Protein AF-A0A2H0RF65-F1 (afdb_monomer)

Sequence (276 aa):
MTRNHYILGVIILAIIVGAYFYGSDRALAPTGDESNELDSFLLDAGPDTVNGVDLIDSEGNTTSIDAELIPATRDGDETASKNIPVPDLSRRINFSTASDSTKANIEKLSAELKTDSLNMSKWFGLAQFRKSIEDYEGAILIWEYTAKLVPVDPVSLLNVGNVRHFYLKQYPESENAFRRVIANTAPNPVSEAYLGLHELYRYSYKEKAALADDVLIEGLVLEPENLYLMVTLAAYYRDEGEKTNARTYYEKALTIAKRDGDTKLQASLEKDLSTL

Structure (mmCIF, N/CA/C/O backbone):
data_AF-A0A2H0RF65-F1
#
_entry.id   AF-A0A2H0RF65-F1
#
loop_
_atom_site.group_PDB
_atom_site.id
_atom_site.type_symbol
_atom_site.label_atom_id
_atom_site.label_alt_id
_atom_site.label_comp_id
_atom_site.label_asym_id
_atom_site.label_entity_id
_atom_site.label_seq_id
_atom_site.pdbx_PDB_ins_code
_atom_site.Cartn_x
_atom_site.Cartn_y
_atom_site.Cartn_z
_atom_site.occupancy
_atom_site.B_iso_or_equiv
_atom_site.auth_seq_id
_atom_site.auth_comp_id
_atom_site.auth_asym_id
_atom_site.auth_atom_id
_atom_site.pdbx_PDB_model_num
ATOM 1 N N . MET A 1 1 ? -24.480 21.088 5.096 1.00 40.78 1 MET A N 1
ATOM 2 C CA . MET A 1 1 ? -23.229 21.637 5.671 1.00 40.78 1 MET A CA 1
ATOM 3 C C . MET A 1 1 ? -22.154 20.536 5.698 1.00 40.78 1 MET A C 1
ATOM 5 O O . MET A 1 1 ? -21.611 20.239 6.746 1.00 40.78 1 MET A O 1
ATOM 9 N N . THR A 1 2 ? -21.887 19.860 4.567 1.00 40.09 2 THR A N 1
ATOM 10 C CA . THR A 1 2 ? -21.440 18.442 4.615 1.00 40.09 2 THR A CA 1
ATOM 11 C C . THR A 1 2 ? -20.368 18.016 3.603 1.00 40.09 2 THR A C 1
ATOM 13 O O . THR A 1 2 ? -19.928 16.878 3.661 1.00 40.09 2 THR A O 1
ATOM 16 N N . ARG A 1 3 ? -19.873 18.888 2.713 1.00 32.00 3 ARG A N 1
ATOM 17 C CA . ARG A 1 3 ? -18.865 18.478 1.705 1.00 32.00 3 ARG A CA 1
ATOM 18 C C . ARG A 1 3 ? -17.413 18.820 2.069 1.00 32.00 3 ARG A C 1
ATOM 20 O O . ARG A 1 3 ? -16.499 18.172 1.582 1.00 32.00 3 ARG A O 1
ATOM 27 N N . ASN A 1 4 ? -17.196 19.789 2.961 1.00 28.77 4 ASN A N 1
ATOM 28 C CA . ASN A 1 4 ? -15.846 20.269 3.286 1.00 28.77 4 ASN A CA 1
ATOM 29 C C . ASN A 1 4 ? -15.161 19.494 4.427 1.00 28.77 4 ASN A C 1
ATOM 31 O O . ASN A 1 4 ? -13.942 19.530 4.514 1.00 28.77 4 ASN A O 1
ATOM 35 N N . HIS A 1 5 ? -15.902 18.757 5.262 1.00 33.78 5 HIS A N 1
ATOM 36 C CA . HIS A 1 5 ? -15.311 17.987 6.369 1.00 33.78 5 HIS A CA 1
ATOM 37 C C . HIS A 1 5 ? -14.717 16.642 5.906 1.00 33.78 5 HIS A C 1
ATOM 39 O O . HIS A 1 5 ? -13.694 16.220 6.434 1.00 33.78 5 HIS A O 1
ATOM 45 N N . TYR A 1 6 ? -15.279 16.030 4.854 1.00 34.72 6 TYR A N 1
ATOM 46 C CA . TYR A 1 6 ? -14.745 14.802 4.242 1.00 34.72 6 TYR A CA 1
ATOM 47 C C . TYR A 1 6 ? -13.367 15.007 3.596 1.00 34.72 6 TYR A C 1
ATOM 49 O O . TYR A 1 6 ? -12.496 14.152 3.704 1.00 34.72 6 TYR A O 1
ATOM 57 N N . ILE A 1 7 ? -13.144 16.165 2.965 1.00 32.41 7 ILE A N 1
ATOM 58 C CA . ILE A 1 7 ? -11.864 16.488 2.319 1.00 32.41 7 ILE A CA 1
ATOM 59 C C . ILE A 1 7 ? -10.775 16.748 3.376 1.00 32.41 7 ILE A C 1
ATOM 61 O O . ILE A 1 7 ? -9.628 16.364 3.177 1.00 32.41 7 ILE A O 1
ATOM 65 N N . LEU A 1 8 ? -11.128 17.326 4.531 1.00 28.97 8 LEU A N 1
ATOM 66 C CA . LEU A 1 8 ? -10.176 17.527 5.629 1.00 28.97 8 LEU A CA 1
ATOM 67 C C . LEU A 1 8 ? -9.753 16.213 6.309 1.00 28.97 8 LEU A C 1
ATOM 69 O O . LEU A 1 8 ? -8.582 16.084 6.649 1.00 28.97 8 LEU A O 1
ATOM 73 N N . GLY A 1 9 ? -10.652 15.234 6.468 1.00 31.28 9 GLY A N 1
ATOM 74 C CA . GLY A 1 9 ? -10.315 13.935 7.072 1.00 31.28 9 GLY A CA 1
ATOM 75 C C . GLY A 1 9 ? -9.293 13.130 6.259 1.00 31.28 9 GLY A C 1
ATOM 76 O O . GLY A 1 9 ? -8.318 12.630 6.814 1.00 31.28 9 GLY A O 1
ATOM 77 N N . VAL A 1 10 ? -9.458 13.091 4.932 1.00 37.69 10 VAL A N 1
ATOM 78 C CA . VAL A 1 10 ? -8.541 12.393 4.008 1.00 37.69 10 VAL A CA 1
ATOM 79 C C . VAL A 1 10 ? -7.182 13.102 3.912 1.00 37.69 10 VAL A C 1
ATOM 81 O O . VAL A 1 10 ? -6.142 12.452 3.851 1.00 37.69 10 VAL A O 1
ATOM 84 N N . ILE A 1 11 ? -7.165 14.439 3.965 1.00 33.41 11 ILE A N 1
ATOM 85 C CA . ILE A 1 11 ? -5.918 15.220 3.929 1.00 33.41 11 ILE A CA 1
ATOM 86 C C . ILE A 1 11 ? -5.130 15.081 5.241 1.00 33.41 11 ILE A C 1
ATOM 88 O O . ILE A 1 11 ? -3.907 14.997 5.202 1.00 33.41 11 ILE A O 1
ATOM 92 N N . ILE A 1 12 ? -5.795 15.014 6.401 1.00 36.16 12 ILE A N 1
ATOM 93 C CA . ILE A 1 12 ? -5.112 14.848 7.695 1.00 36.16 12 ILE A CA 1
ATOM 94 C C . ILE A 1 12 ? -4.479 13.452 7.812 1.00 36.16 12 ILE A C 1
ATOM 96 O O . ILE A 1 12 ? -3.341 13.354 8.267 1.00 36.16 12 ILE A O 1
ATOM 100 N N . LEU A 1 13 ? -5.148 12.396 7.332 1.00 36.22 13 LEU A N 1
ATOM 101 C CA . LEU A 1 13 ? -4.581 11.041 7.313 1.00 36.22 13 LEU A CA 1
ATOM 102 C C . LEU A 1 13 ? -3.377 10.945 6.355 1.00 36.22 13 LEU A C 1
ATOM 104 O O . LEU A 1 13 ? -2.327 10.434 6.734 1.00 36.22 13 LEU A O 1
ATOM 108 N N . ALA A 1 14 ? -3.473 11.546 5.162 1.00 37.00 14 ALA A N 1
ATOM 109 C CA . ALA A 1 14 ? -2.367 11.606 4.202 1.00 37.00 14 ALA A CA 1
ATOM 110 C C . ALA A 1 14 ? -1.153 12.408 4.718 1.00 37.00 14 ALA A C 1
ATOM 112 O O . ALA A 1 14 ? -0.013 12.073 4.400 1.00 37.00 14 ALA A O 1
ATOM 113 N N . ILE A 1 15 ? -1.369 13.442 5.543 1.00 35.56 15 ILE A N 1
ATOM 114 C CA . ILE A 1 15 ? -0.285 14.213 6.177 1.00 35.56 15 ILE A CA 1
ATOM 115 C C . ILE A 1 15 ? 0.394 13.408 7.293 1.00 35.56 15 ILE A C 1
ATOM 117 O O . ILE A 1 15 ? 1.611 13.492 7.433 1.00 35.56 15 ILE A O 1
ATOM 121 N N . ILE A 1 16 ? -0.352 12.607 8.061 1.00 38.16 16 ILE A N 1
ATOM 122 C CA . ILE A 1 16 ? 0.219 11.743 9.109 1.00 38.16 16 ILE A CA 1
ATOM 123 C C . ILE A 1 16 ? 1.045 10.611 8.482 1.00 38.16 16 ILE A C 1
ATOM 125 O O . ILE A 1 16 ? 2.169 10.368 8.918 1.00 38.16 16 ILE A O 1
ATOM 129 N N . VAL A 1 17 ? 0.548 9.998 7.402 1.00 39.62 17 VAL A N 1
ATOM 130 C CA . VAL A 1 17 ? 1.287 8.990 6.622 1.00 39.62 17 VAL A CA 1
ATOM 131 C C . VAL A 1 17 ? 2.532 9.606 5.976 1.00 39.62 17 VAL A C 1
ATOM 133 O O . VAL A 1 17 ? 3.634 9.089 6.136 1.00 39.62 17 VAL A O 1
ATOM 136 N N . GLY A 1 18 ? 2.400 10.766 5.325 1.00 30.06 18 GLY A N 1
ATOM 137 C CA . GLY A 1 18 ? 3.526 11.460 4.692 1.00 30.06 18 GLY A CA 1
ATOM 138 C C . GLY A 1 18 ? 4.601 11.948 5.673 1.00 30.06 18 GLY A C 1
ATOM 139 O O . GLY A 1 18 ? 5.783 11.947 5.333 1.00 30.06 18 GLY A O 1
ATOM 140 N N . ALA A 1 19 ? 4.224 12.333 6.897 1.00 33.81 19 ALA A N 1
ATOM 141 C CA . ALA A 1 19 ? 5.168 12.755 7.933 1.00 33.81 19 ALA A CA 1
ATOM 142 C C . ALA A 1 19 ? 5.916 11.577 8.583 1.00 33.81 19 ALA A C 1
ATOM 144 O O . ALA A 1 19 ? 7.054 11.760 9.017 1.00 33.81 19 ALA A O 1
ATOM 145 N N . TYR A 1 20 ? 5.322 10.379 8.620 1.00 37.44 20 TYR A N 1
ATOM 146 C CA . TYR A 1 20 ? 5.984 9.175 9.131 1.00 37.44 20 TYR A CA 1
ATOM 147 C C . TYR A 1 20 ? 7.100 8.697 8.186 1.00 37.44 20 TYR A C 1
ATOM 149 O O . TYR A 1 20 ? 8.218 8.453 8.637 1.00 37.44 20 TYR A O 1
ATOM 157 N N . PHE A 1 21 ? 6.864 8.717 6.867 1.00 41.31 21 PHE A N 1
ATOM 158 C CA . 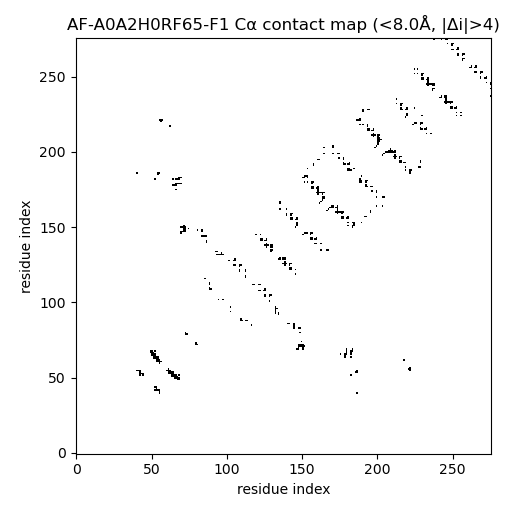PHE A 1 21 ? 7.881 8.361 5.863 1.00 41.31 21 PHE A CA 1
ATOM 159 C C . PHE A 1 21 ? 9.075 9.331 5.790 1.00 41.31 21 PHE A C 1
ATOM 161 O O . PHE A 1 21 ? 10.135 8.952 5.302 1.00 41.31 21 PHE A O 1
ATOM 168 N N . TYR A 1 22 ? 8.950 10.567 6.288 1.00 36.31 22 TYR A N 1
ATOM 169 C CA . TYR A 1 22 ? 10.075 11.515 6.353 1.00 36.31 22 TYR A CA 1
ATOM 170 C C . TYR A 1 22 ? 10.920 11.360 7.636 1.00 36.31 22 TYR A C 1
ATOM 172 O O . TYR A 1 22 ? 11.993 11.948 7.752 1.00 36.31 22 TYR A O 1
ATOM 180 N N . GLY A 1 23 ? 10.441 10.594 8.625 1.00 31.38 23 GLY A N 1
ATOM 181 C CA . GLY A 1 23 ? 11.087 10.428 9.933 1.00 31.38 23 GLY A CA 1
ATOM 182 C C . GLY A 1 23 ? 11.840 9.108 10.137 1.00 31.38 23 GLY A C 1
ATOM 183 O O . GLY A 1 23 ? 12.558 8.983 11.131 1.00 31.38 23 GLY A O 1
ATOM 184 N N . SER A 1 24 ? 11.697 8.136 9.231 1.00 33.84 24 SER A N 1
ATOM 185 C CA . SER A 1 24 ? 12.193 6.762 9.406 1.00 33.84 24 SER A CA 1
ATOM 186 C C . SER A 1 24 ? 13.620 6.499 8.898 1.00 33.84 24 SER A C 1
ATOM 188 O O . SER A 1 24 ? 14.077 5.365 8.963 1.00 33.84 24 SER A O 1
ATOM 190 N N . ASP A 1 25 ? 14.390 7.525 8.519 1.00 33.09 25 ASP A N 1
ATOM 191 C CA . ASP A 1 25 ? 15.837 7.406 8.222 1.00 33.09 25 ASP A CA 1
ATOM 192 C C . ASP A 1 25 ? 16.718 7.186 9.476 1.00 33.09 25 ASP A C 1
ATOM 194 O O . ASP A 1 25 ? 17.934 7.401 9.472 1.00 33.09 25 ASP A O 1
ATOM 198 N N . ARG A 1 26 ? 16.138 6.730 10.591 1.00 32.59 26 ARG A N 1
ATOM 199 C CA . ARG A 1 26 ? 16.918 6.239 11.728 1.00 32.59 26 ARG A CA 1
ATOM 200 C C . ARG A 1 26 ? 17.141 4.747 11.562 1.00 32.59 26 ARG A C 1
ATOM 202 O O . ARG A 1 26 ? 16.330 3.939 11.997 1.00 32.59 26 ARG A O 1
ATOM 209 N N . ALA A 1 27 ? 18.282 4.419 10.962 1.00 30.69 27 ALA A N 1
ATOM 210 C CA . ALA A 1 27 ? 18.884 3.097 11.019 1.00 30.69 27 ALA A CA 1
ATOM 211 C C . ALA A 1 27 ? 18.822 2.552 12.458 1.00 30.69 27 ALA A C 1
ATOM 213 O O . ALA A 1 27 ? 19.505 3.055 13.355 1.00 30.69 27 ALA A O 1
ATOM 214 N N . LEU A 1 28 ? 17.984 1.540 12.680 1.00 31.36 28 LEU A N 1
ATOM 215 C CA . LEU A 1 28 ? 18.038 0.725 13.883 1.00 31.36 28 LEU A CA 1
ATOM 216 C C . LEU A 1 28 ? 19.285 -0.156 13.767 1.00 31.36 28 LEU A C 1
ATOM 218 O O . LEU A 1 28 ? 19.416 -0.962 12.847 1.00 31.36 28 LEU A O 1
ATOM 222 N N . ALA A 1 29 ? 20.244 0.061 14.665 1.00 27.55 29 ALA A N 1
ATOM 223 C CA . ALA A 1 29 ? 21.395 -0.817 14.816 1.00 27.55 29 ALA A CA 1
ATOM 224 C C . ALA A 1 29 ? 20.923 -2.209 15.284 1.00 27.55 29 ALA A C 1
ATOM 226 O O . ALA A 1 29 ? 19.987 -2.281 16.082 1.00 27.55 29 ALA A O 1
ATOM 227 N N . PRO A 1 30 ? 21.560 -3.306 14.840 1.00 29.80 30 PRO A N 1
ATOM 228 C CA . PRO A 1 30 ? 21.123 -4.648 15.190 1.00 29.80 30 PRO A CA 1
ATOM 229 C C . PRO A 1 30 ? 21.483 -4.935 16.649 1.00 29.80 30 PRO A C 1
ATOM 231 O O . PRO A 1 30 ? 22.661 -5.039 16.999 1.00 29.80 30 PRO A O 1
ATOM 234 N N . THR A 1 31 ? 20.483 -5.070 17.514 1.00 30.70 31 THR A N 1
ATOM 235 C CA . THR A 1 31 ? 20.676 -5.619 18.858 1.00 30.70 31 THR A CA 1
ATOM 236 C C . THR A 1 31 ? 20.292 -7.092 18.861 1.00 30.70 31 THR A C 1
ATOM 238 O O . THR A 1 31 ? 19.117 -7.418 18.846 1.00 30.70 31 THR A O 1
ATOM 241 N N . GLY A 1 32 ? 21.324 -7.938 18.864 1.00 28.36 32 GLY A N 1
ATOM 242 C CA . GLY A 1 32 ? 21.428 -9.171 19.652 1.00 28.36 32 GLY A CA 1
ATOM 243 C C . GLY A 1 32 ? 20.312 -10.217 19.572 1.00 28.36 32 GLY A C 1
ATOM 244 O O . GLY A 1 32 ? 19.345 -10.123 20.307 1.00 28.36 32 GLY A O 1
ATOM 245 N N . ASP A 1 33 ? 20.590 -11.271 18.802 1.00 35.00 33 ASP A N 1
ATOM 246 C CA . ASP A 1 33 ? 20.272 -12.685 19.079 1.00 35.00 33 ASP A CA 1
ATOM 247 C C . ASP A 1 33 ? 18.835 -13.044 19.519 1.00 35.00 33 ASP A C 1
ATOM 249 O O . ASP A 1 33 ? 18.585 -13.366 20.677 1.00 35.00 33 ASP A O 1
ATOM 253 N N . GLU A 1 34 ? 17.915 -13.097 18.549 1.00 31.58 34 GLU A N 1
ATOM 254 C CA . GLU A 1 34 ? 16.633 -13.825 18.637 1.00 31.58 34 GLU A CA 1
ATOM 255 C C . GLU A 1 34 ? 16.610 -15.014 17.658 1.00 31.58 34 GLU A C 1
ATOM 257 O O . GLU A 1 34 ? 15.652 -15.254 16.929 1.00 31.58 34 GLU A O 1
ATOM 262 N N . SER A 1 35 ? 17.704 -15.774 17.588 1.00 29.66 35 SER A N 1
ATOM 263 C CA . SER A 1 35 ? 17.824 -16.881 16.631 1.00 29.66 35 SER A CA 1
ATOM 264 C C . SER A 1 35 ? 17.123 -18.188 17.046 1.00 29.66 35 SER A C 1
ATOM 266 O O . SER A 1 35 ? 17.384 -19.212 16.425 1.00 29.66 35 SER A O 1
ATOM 268 N N . ASN A 1 36 ? 16.231 -18.200 18.050 1.00 32.12 36 ASN A N 1
ATOM 269 C CA . ASN A 1 36 ? 15.717 -19.457 18.627 1.00 32.12 36 ASN A CA 1
ATOM 270 C C . ASN A 1 36 ? 14.248 -19.464 19.124 1.00 32.12 36 ASN A C 1
ATOM 272 O O . ASN A 1 36 ? 13.963 -20.150 20.098 1.00 32.12 36 ASN A O 1
ATOM 276 N N . GLU A 1 37 ? 13.301 -18.793 18.452 1.00 29.00 37 GLU A N 1
ATOM 277 C CA . GLU A 1 37 ? 11.847 -19.055 18.643 1.00 29.00 37 GLU A CA 1
ATOM 278 C C . GLU A 1 37 ? 11.019 -19.012 17.331 1.00 29.00 37 GLU A C 1
ATOM 280 O O . GLU A 1 37 ? 9.839 -18.685 17.330 1.00 29.00 37 GLU A O 1
ATOM 285 N N . LEU A 1 38 ? 11.612 -19.370 16.184 1.00 31.06 38 LEU A N 1
ATOM 286 C CA . LEU A 1 38 ? 10.913 -19.431 14.880 1.00 31.06 38 LEU A CA 1
ATOM 287 C C . LEU A 1 38 ? 10.350 -20.822 14.518 1.00 31.06 38 LEU A C 1
ATOM 289 O O . LEU A 1 38 ? 9.846 -21.021 13.414 1.00 31.06 38 LEU A O 1
ATOM 293 N N . ASP A 1 39 ? 10.393 -21.783 15.442 1.00 34.00 39 ASP A N 1
ATOM 294 C CA . ASP A 1 39 ? 9.850 -23.129 15.240 1.00 34.00 39 ASP A CA 1
ATOM 295 C C . ASP A 1 39 ? 8.403 -23.211 15.759 1.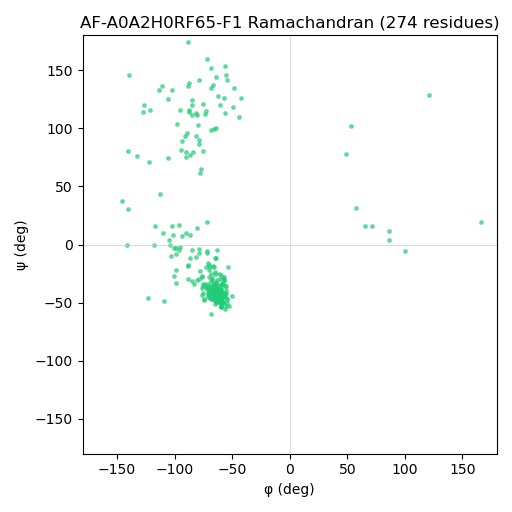00 34.00 39 ASP A C 1
ATOM 297 O O . ASP A 1 39 ? 8.184 -23.536 16.925 1.00 34.00 39 ASP A O 1
ATOM 301 N N . SER A 1 40 ? 7.410 -22.907 14.905 1.00 33.50 40 SER A N 1
ATOM 302 C CA . SER A 1 40 ? 6.131 -23.668 14.795 1.00 33.50 40 SER A CA 1
ATOM 303 C C . SER A 1 40 ? 4.981 -23.001 14.010 1.00 33.50 40 SER A C 1
ATOM 305 O O . SER A 1 40 ? 3.849 -23.472 14.099 1.00 33.50 40 SER A O 1
ATOM 307 N N . PHE A 1 41 ? 5.221 -22.003 13.154 1.00 36.59 41 PHE A N 1
ATOM 308 C CA . PHE A 1 41 ? 4.206 -21.593 12.168 1.00 36.59 41 PHE A CA 1
ATOM 309 C C . PHE A 1 41 ? 4.363 -22.394 10.871 1.00 36.59 41 PHE A C 1
ATOM 311 O O . PHE A 1 41 ? 5.208 -22.095 10.028 1.00 36.59 41 PHE A O 1
ATOM 318 N N . LEU A 1 42 ? 3.581 -23.468 10.737 1.00 37.09 42 LEU A N 1
ATOM 319 C CA . LEU A 1 42 ? 3.573 -24.323 9.548 1.00 37.09 42 LEU A CA 1
ATOM 320 C C . LEU A 1 42 ? 2.704 -23.695 8.446 1.00 37.09 42 LEU A C 1
ATOM 322 O O . LEU A 1 42 ? 1.487 -23.635 8.577 1.00 37.09 42 LEU A O 1
ATOM 326 N N . LEU A 1 43 ? 3.330 -23.274 7.344 1.00 49.31 43 LEU A N 1
ATOM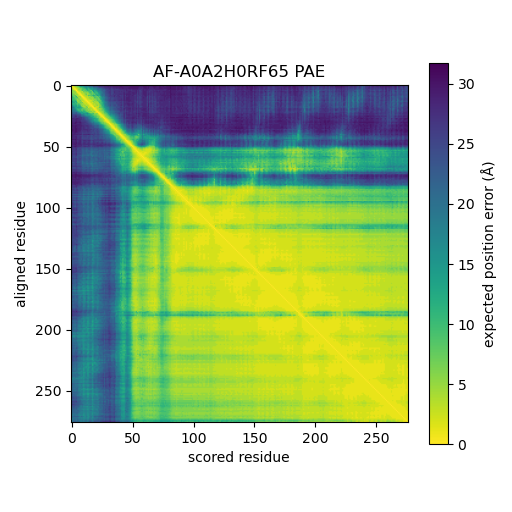 327 C CA . LEU A 1 43 ? 2.654 -23.013 6.069 1.00 49.31 43 LEU A CA 1
ATOM 328 C C . LEU A 1 43 ? 2.426 -24.364 5.369 1.00 49.31 43 LEU A C 1
ATOM 330 O O . LEU A 1 43 ? 3.374 -24.935 4.826 1.00 49.31 43 LEU A O 1
ATOM 334 N N . ASP A 1 44 ? 1.203 -24.901 5.390 1.00 44.44 44 ASP A N 1
ATOM 335 C CA . ASP A 1 44 ? 0.861 -26.118 4.637 1.00 44.44 44 ASP A CA 1
ATOM 336 C C . ASP A 1 44 ? 0.450 -25.758 3.202 1.00 44.44 44 ASP A C 1
ATOM 338 O O . ASP A 1 44 ? -0.725 -25.707 2.848 1.00 44.44 44 ASP A O 1
ATOM 342 N N . ALA A 1 45 ? 1.439 -25.456 2.360 1.00 44.75 45 ALA A N 1
ATOM 343 C CA . ALA A 1 45 ? 1.229 -25.415 0.919 1.00 44.75 45 ALA A CA 1
ATOM 344 C C . ALA A 1 45 ? 1.291 -26.855 0.388 1.00 44.75 45 ALA A C 1
ATOM 346 O O . ALA A 1 45 ? 2.370 -27.387 0.106 1.00 44.75 45 ALA A O 1
ATOM 347 N N . GLY A 1 46 ? 0.133 -27.511 0.285 1.00 37.50 46 GLY A N 1
ATOM 348 C CA . GLY A 1 46 ? 0.029 -28.822 -0.351 1.00 37.50 46 GLY A CA 1
ATOM 349 C C . GLY A 1 46 ? 0.575 -28.792 -1.792 1.00 37.50 46 GLY A C 1
ATOM 350 O O . GLY A 1 46 ? 0.539 -27.754 -2.452 1.00 37.50 46 GLY A O 1
ATOM 351 N N . PRO A 1 47 ? 1.059 -29.922 -2.339 1.00 36.25 47 PRO A N 1
ATOM 352 C CA . PRO A 1 47 ? 1.745 -29.963 -3.638 1.00 36.25 47 PRO A CA 1
ATOM 353 C C . PRO A 1 47 ? 0.891 -29.550 -4.857 1.00 36.25 47 PRO A C 1
ATOM 355 O O . PRO A 1 47 ? 1.440 -29.437 -5.951 1.00 36.25 47 PRO A O 1
ATOM 358 N N . ASP A 1 48 ? -0.410 -29.290 -4.676 1.00 37.03 48 ASP A N 1
ATOM 359 C CA . ASP A 1 48 ? -1.368 -28.928 -5.730 1.00 37.03 48 ASP A CA 1
ATOM 360 C C . ASP A 1 48 ? -2.007 -27.524 -5.561 1.00 37.03 48 ASP A C 1
ATOM 362 O O . ASP A 1 48 ? -2.809 -27.110 -6.403 1.00 37.03 48 ASP A O 1
ATOM 366 N N . THR A 1 49 ? -1.682 -26.753 -4.513 1.00 40.06 49 THR A N 1
ATOM 367 C CA . THR A 1 49 ? -2.319 -25.443 -4.255 1.00 40.06 49 THR A CA 1
ATOM 368 C C . THR A 1 49 ? -1.562 -24.303 -4.936 1.00 40.06 49 THR A C 1
ATOM 370 O O . THR A 1 49 ? -0.795 -23.574 -4.315 1.00 40.06 49 THR A O 1
ATOM 373 N N . VAL A 1 50 ? -1.786 -24.127 -6.240 1.00 47.94 50 VAL A N 1
ATOM 374 C CA . VAL A 1 50 ? -1.358 -22.906 -6.960 1.00 47.94 50 VAL A CA 1
ATOM 375 C C . VAL A 1 50 ? -2.236 -21.698 -6.573 1.00 47.94 50 VAL A C 1
ATOM 377 O O . VAL A 1 50 ? -1.814 -20.556 -6.720 1.00 47.94 50 VAL A O 1
ATOM 380 N N . ASN A 1 51 ? -3.425 -21.950 -6.011 1.00 52.66 51 ASN A N 1
ATOM 381 C CA . ASN A 1 51 ? -4.379 -20.935 -5.567 1.00 52.66 51 ASN A CA 1
ATOM 382 C C . ASN A 1 51 ? -4.773 -21.208 -4.108 1.00 52.66 51 ASN A C 1
ATOM 384 O O . ASN A 1 51 ? -5.405 -22.234 -3.842 1.00 52.66 51 ASN A O 1
ATOM 388 N N . GLY A 1 52 ? -4.412 -20.312 -3.188 1.00 61.28 52 GLY A N 1
ATOM 389 C CA . GLY A 1 52 ? -4.792 -20.407 -1.776 1.00 61.28 52 GLY A CA 1
ATOM 390 C C . GLY A 1 52 ? -3.600 -20.475 -0.819 1.00 61.28 52 GLY A C 1
ATOM 391 O O . GLY A 1 52 ? -2.725 -21.320 -0.992 1.00 61.28 52 GLY A O 1
ATOM 392 N N . VAL A 1 53 ? -3.581 -19.611 0.200 1.00 70.62 53 VAL A N 1
ATOM 393 C CA . VAL A 1 53 ? -2.626 -19.644 1.320 1.00 70.62 53 VAL A CA 1
ATOM 394 C C . VAL A 1 53 ? -3.395 -19.647 2.632 1.00 70.62 53 VAL A C 1
ATOM 396 O O . VAL A 1 53 ? -4.130 -18.703 2.913 1.00 70.62 53 VAL A O 1
ATOM 399 N N . ASP A 1 54 ? -3.203 -20.683 3.442 1.00 76.94 54 ASP A N 1
ATOM 400 C CA . ASP A 1 54 ? -3.738 -20.741 4.799 1.00 76.94 54 ASP A CA 1
ATOM 401 C C . ASP A 1 54 ? -2.749 -20.092 5.769 1.00 76.94 54 ASP A C 1
ATOM 403 O O . ASP A 1 54 ? -1.622 -20.555 5.956 1.00 76.94 54 ASP A O 1
ATOM 407 N N . LEU A 1 55 ? -3.175 -18.991 6.379 1.00 69.00 55 LEU A N 1
ATOM 408 C CA . LEU A 1 55 ? -2.463 -18.338 7.468 1.00 69.00 55 LEU A CA 1
ATOM 409 C C . LEU A 1 55 ? -2.908 -18.945 8.791 1.00 69.00 55 LEU A C 1
ATOM 411 O O . LEU A 1 55 ? -4.104 -19.120 9.008 1.00 69.00 55 LEU A O 1
ATOM 415 N N . ILE A 1 56 ? -1.964 -19.224 9.683 1.00 67.38 56 ILE A N 1
ATOM 416 C CA . ILE A 1 56 ? -2.246 -19.709 11.036 1.00 67.38 56 ILE A CA 1
ATOM 417 C C . ILE A 1 56 ? -1.817 -18.619 12.014 1.00 67.38 56 ILE A C 1
ATOM 419 O O . ILE A 1 56 ? -0.726 -18.074 11.860 1.00 67.38 56 ILE A O 1
ATOM 423 N N . ASP A 1 57 ? -2.669 -18.284 12.982 1.00 65.31 57 ASP A N 1
ATOM 424 C CA . ASP A 1 57 ? -2.367 -17.309 14.037 1.00 65.31 57 ASP A CA 1
ATOM 425 C C . ASP A 1 57 ? -1.699 -17.943 15.269 1.00 65.31 57 ASP A C 1
ATOM 427 O O . ASP A 1 57 ? -1.532 -19.162 15.354 1.00 65.31 57 ASP A O 1
ATOM 431 N N . SER A 1 58 ? -1.283 -17.116 16.233 1.00 62.62 58 SER A N 1
ATOM 432 C CA . SER A 1 58 ? -0.602 -17.581 17.454 1.00 62.62 58 SER A CA 1
ATOM 433 C C . SER A 1 58 ? -1.465 -18.453 18.367 1.00 62.62 58 SER A C 1
ATOM 435 O O . SER A 1 58 ? -0.935 -19.103 19.269 1.00 62.62 58 SER A O 1
ATOM 437 N N . GLU A 1 59 ? -2.773 -18.509 18.120 1.00 66.81 59 GLU A N 1
ATOM 438 C CA . GLU A 1 59 ? -3.739 -19.347 18.825 1.00 66.81 59 GLU A CA 1
ATOM 439 C C . GLU A 1 59 ? -4.093 -20.624 18.033 1.00 66.81 59 GLU A C 1
ATOM 441 O O . GLU A 1 59 ? -4.807 -21.491 18.543 1.00 66.81 59 GLU A O 1
ATOM 446 N N . GLY A 1 60 ? -3.558 -20.784 16.817 1.00 70.00 60 GLY A N 1
ATOM 447 C CA . GLY A 1 60 ? -3.793 -21.922 15.932 1.00 70.00 60 GLY A CA 1
ATOM 448 C C . GLY A 1 60 ? -5.030 -21.797 15.035 1.00 70.00 60 GLY A C 1
ATOM 449 O O . GLY A 1 60 ? -5.424 -22.792 14.423 1.00 70.00 60 GLY A O 1
ATOM 450 N N . ASN A 1 61 ? -5.658 -20.621 14.939 1.00 69.25 61 ASN A N 1
ATOM 451 C CA . ASN A 1 61 ? -6.788 -20.391 14.040 1.00 69.25 61 ASN A CA 1
ATOM 452 C C . ASN A 1 61 ? -6.307 -20.176 12.601 1.00 69.25 61 ASN A C 1
ATOM 454 O O . ASN A 1 61 ? -5.308 -19.500 12.363 1.00 69.25 61 ASN A O 1
ATOM 458 N N . THR A 1 62 ? -7.052 -20.718 11.636 1.00 73.25 62 THR A N 1
ATOM 459 C CA . THR A 1 62 ? -6.706 -20.657 10.211 1.00 73.25 62 THR A CA 1
ATOM 460 C C . THR A 1 62 ? -7.520 -19.597 9.471 1.00 73.25 62 THR A C 1
ATOM 462 O O . THR A 1 62 ? -8.746 -19.564 9.588 1.00 73.25 62 THR A O 1
ATOM 465 N N . THR A 1 63 ? -6.851 -18.780 8.656 1.00 69.94 63 THR A N 1
ATOM 466 C CA . THR A 1 63 ? -7.467 -17.848 7.705 1.00 69.94 63 THR A CA 1
ATOM 467 C C . THR A 1 63 ? -6.992 -18.147 6.287 1.00 69.94 63 THR A C 1
ATOM 469 O O . THR A 1 63 ? -5.812 -17.993 5.981 1.00 69.94 63 THR A O 1
ATOM 472 N N . SER A 1 64 ? -7.912 -18.553 5.412 1.00 75.62 64 SER A N 1
ATOM 473 C CA . SER A 1 64 ? -7.606 -18.861 4.012 1.00 75.62 64 SER A CA 1
ATOM 474 C C . S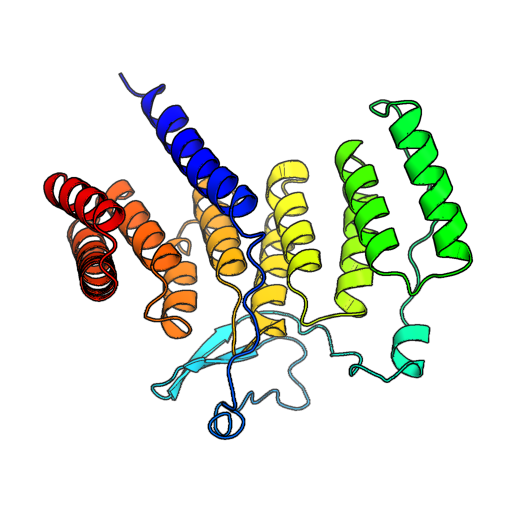ER A 1 64 ? -7.622 -17.605 3.143 1.00 75.62 64 SER A C 1
ATOM 476 O O . SER A 1 64 ? -8.634 -16.906 3.053 1.00 75.62 64 SER A O 1
ATOM 478 N N . ILE A 1 65 ? -6.520 -17.349 2.445 1.00 69.81 65 ILE A N 1
ATOM 479 C CA . ILE A 1 65 ? -6.375 -16.266 1.474 1.00 69.81 65 ILE A CA 1
ATOM 480 C C . ILE A 1 65 ? -6.400 -16.835 0.064 1.00 69.81 65 ILE A C 1
ATOM 482 O O . ILE A 1 65 ? -5.553 -17.646 -0.295 1.00 69.81 65 ILE A O 1
ATOM 486 N N . ASP A 1 66 ? -7.296 -16.329 -0.780 1.00 73.94 66 ASP A N 1
ATOM 487 C CA . ASP A 1 66 ? -7.261 -16.589 -2.221 1.00 73.94 66 ASP A CA 1
ATOM 488 C C . ASP A 1 66 ? -6.203 -15.697 -2.901 1.00 73.94 66 ASP A C 1
ATOM 490 O O . ASP A 1 66 ? -6.471 -14.568 -3.325 1.00 73.94 66 ASP A O 1
ATOM 494 N N . ALA A 1 67 ? -4.958 -16.178 -2.913 1.00 74.56 67 ALA A N 1
ATOM 495 C CA . ALA A 1 67 ? -3.814 -15.523 -3.533 1.00 74.56 67 ALA A CA 1
ATOM 496 C C . ALA A 1 67 ? -2.917 -16.539 -4.248 1.00 74.56 67 ALA A C 1
ATOM 498 O O . ALA A 1 67 ? -2.738 -17.667 -3.788 1.00 74.56 67 ALA A O 1
ATOM 499 N N . GLU A 1 68 ? -2.318 -16.101 -5.354 1.00 75.12 68 GLU A N 1
ATOM 500 C CA . GLU A 1 68 ? -1.266 -16.840 -6.050 1.00 75.12 68 GLU A CA 1
ATOM 501 C C . GLU A 1 68 ? 0.086 -16.514 -5.401 1.00 75.12 68 GLU A C 1
ATOM 503 O O . GLU A 1 68 ? 0.507 -15.356 -5.389 1.00 75.12 68 GLU A O 1
ATOM 508 N N . LEU A 1 69 ? 0.787 -17.517 -4.871 1.00 71.56 69 LEU A N 1
ATOM 509 C CA . LEU A 1 69 ? 2.161 -17.327 -4.402 1.00 71.56 69 LEU A CA 1
ATOM 510 C C . LEU A 1 69 ? 3.080 -17.033 -5.587 1.00 71.56 69 LEU A C 1
ATOM 512 O O . LEU A 1 69 ? 3.036 -17.717 -6.610 1.00 71.56 69 LEU A O 1
ATOM 516 N N . ILE A 1 70 ? 3.982 -16.066 -5.426 1.00 70.88 70 ILE A N 1
ATOM 517 C CA . ILE A 1 70 ? 5.124 -15.969 -6.333 1.00 70.88 70 ILE A CA 1
ATOM 518 C C . ILE A 1 70 ? 6.186 -16.921 -5.778 1.00 70.88 70 ILE A C 1
ATOM 520 O O . ILE A 1 70 ? 6.728 -16.638 -4.707 1.00 70.88 70 ILE A O 1
ATOM 524 N N . PRO A 1 71 ? 6.499 -18.041 -6.456 1.00 63.78 71 PRO A N 1
ATOM 525 C CA . PRO A 1 71 ? 7.496 -18.970 -5.952 1.00 63.78 71 PRO A CA 1
ATOM 526 C C . PRO A 1 71 ? 8.811 -18.225 -5.743 1.00 63.78 71 PRO A C 1
ATOM 528 O O . PRO A 1 71 ? 9.311 -17.563 -6.656 1.00 63.78 71 PRO A O 1
ATOM 531 N N . ALA A 1 72 ? 9.357 -18.328 -4.530 1.00 55.25 72 ALA A N 1
ATOM 532 C CA . ALA A 1 72 ? 10.646 -17.748 -4.204 1.00 55.25 72 ALA A CA 1
ATOM 533 C C . ALA A 1 72 ? 11.693 -18.292 -5.182 1.00 55.25 72 ALA A C 1
ATOM 535 O O . ALA A 1 72 ? 12.035 -19.478 -5.137 1.00 55.25 72 ALA A O 1
ATOM 536 N N . THR A 1 73 ? 12.256 -17.437 -6.041 1.00 54.62 73 THR A N 1
ATOM 537 C CA . THR A 1 73 ? 13.613 -17.706 -6.511 1.00 54.62 73 THR A CA 1
ATOM 538 C C . THR A 1 73 ? 14.474 -17.574 -5.273 1.00 54.62 73 THR A C 1
ATOM 540 O O . THR A 1 73 ? 14.703 -16.466 -4.799 1.00 54.62 73 THR A O 1
ATOM 543 N N . ARG A 1 74 ? 14.817 -18.716 -4.673 1.00 44.50 74 ARG A N 1
ATOM 544 C CA . ARG A 1 74 ? 15.618 -18.799 -3.453 1.00 44.50 74 ARG A CA 1
ATOM 545 C C . ARG A 1 74 ? 16.768 -17.799 -3.553 1.00 44.50 74 ARG A C 1
ATOM 547 O O . ARG A 1 74 ? 17.503 -17.842 -4.542 1.00 44.50 74 ARG A O 1
ATOM 554 N N . ASP A 1 75 ? 16.910 -16.921 -2.561 1.00 42.38 75 ASP A N 1
ATOM 555 C CA . ASP A 1 75 ? 18.047 -16.005 -2.497 1.00 42.38 75 ASP A CA 1
ATOM 556 C C . ASP A 1 75 ? 19.339 -16.804 -2.712 1.00 42.38 75 ASP A C 1
ATOM 558 O O . ASP A 1 75 ? 19.637 -17.756 -1.986 1.00 42.38 75 ASP A O 1
ATOM 562 N N . GLY A 1 76 ? 20.068 -16.464 -3.776 1.00 44.28 76 GLY A N 1
ATOM 563 C CA . GLY A 1 76 ? 21.313 -17.129 -4.162 1.00 44.28 76 GLY A CA 1
ATOM 564 C C . GLY A 1 76 ? 21.218 -18.168 -5.284 1.00 44.28 76 GLY A C 1
ATOM 565 O O . GLY A 1 76 ? 22.266 -18.615 -5.748 1.00 44.28 76 GLY A O 1
ATOM 566 N N . ASP A 1 77 ? 20.030 -18.518 -5.791 1.00 49.97 77 ASP A N 1
ATOM 567 C CA . ASP A 1 77 ? 19.935 -19.272 -7.046 1.00 49.97 77 ASP A CA 1
ATOM 568 C C . ASP A 1 77 ? 20.009 -18.323 -8.252 1.00 49.97 77 ASP A C 1
ATOM 570 O O . ASP A 1 77 ? 19.011 -17.965 -8.886 1.00 49.97 77 ASP A O 1
ATOM 574 N N . GLU A 1 78 ? 21.236 -17.920 -8.593 1.00 50.03 78 GLU A N 1
ATOM 575 C CA . GLU A 1 78 ? 21.524 -17.153 -9.810 1.00 50.03 78 GLU A CA 1
ATOM 576 C C . GLU A 1 78 ? 20.984 -17.812 -11.091 1.00 50.03 78 GLU A C 1
ATOM 578 O O . GLU A 1 78 ? 20.893 -17.153 -12.128 1.00 50.03 78 GLU A O 1
ATOM 583 N N . THR A 1 79 ? 20.691 -19.116 -11.081 1.00 51.09 79 THR A N 1
ATOM 584 C CA . THR A 1 79 ? 20.184 -19.823 -12.261 1.00 51.09 79 THR A CA 1
ATOM 585 C C . THR A 1 79 ? 18.675 -19.660 -12.419 1.00 51.09 79 THR A C 1
ATOM 587 O O . THR A 1 79 ? 18.202 -19.511 -13.547 1.00 51.09 79 THR A O 1
ATOM 590 N N . ALA A 1 80 ? 17.934 -19.576 -11.311 1.00 54.78 80 ALA A N 1
ATOM 591 C CA . ALA A 1 80 ? 16.503 -19.284 -11.315 1.00 54.78 80 ALA A CA 1
ATOM 592 C C . ALA A 1 80 ? 16.218 -17.825 -11.716 1.00 54.78 80 ALA A C 1
ATOM 594 O O . ALA A 1 80 ? 15.323 -17.575 -12.526 1.00 54.78 80 ALA A O 1
ATOM 595 N N . SER A 1 81 ? 17.027 -16.867 -11.245 1.00 58.97 81 SER A N 1
ATOM 596 C CA . SER A 1 81 ? 16.877 -15.448 -11.610 1.00 58.97 81 SER A CA 1
ATOM 597 C C . SER A 1 81 ? 17.186 -15.165 -13.088 1.00 58.97 81 SER A C 1
ATOM 599 O O . SER A 1 81 ? 16.543 -14.312 -13.699 1.00 58.97 81 SER A O 1
ATOM 601 N N . LYS A 1 82 ? 18.097 -15.931 -13.710 1.00 61.56 82 LYS A N 1
ATOM 602 C CA . LYS A 1 82 ? 18.437 -15.827 -15.147 1.00 61.56 82 LYS A CA 1
ATOM 603 C C . LYS A 1 82 ? 17.303 -16.239 -16.094 1.00 61.56 82 LYS A C 1
ATOM 605 O O . LYS A 1 82 ? 17.340 -15.858 -17.262 1.00 61.56 82 LYS A O 1
ATOM 610 N N . ASN A 1 83 ? 16.308 -16.987 -15.614 1.00 71.50 83 ASN A N 1
ATOM 611 C CA . ASN A 1 83 ? 15.198 -17.479 -16.436 1.00 71.50 83 ASN A CA 1
ATOM 612 C C . ASN A 1 83 ? 13.936 -16.606 -16.364 1.00 71.50 83 ASN A C 1
ATOM 614 O O . ASN A 1 83 ? 12.980 -16.870 -17.096 1.00 71.50 83 ASN A O 1
ATOM 618 N N . ILE A 1 84 ? 13.913 -15.566 -15.523 1.00 80.19 84 ILE A N 1
ATOM 619 C CA . ILE A 1 84 ? 12.793 -14.623 -15.475 1.00 80.19 84 ILE A CA 1
ATOM 620 C C . ILE A 1 84 ? 12.892 -13.691 -16.697 1.00 80.19 84 ILE A C 1
ATOM 622 O O . ILE A 1 84 ? 13.895 -12.988 -16.844 1.00 80.19 84 ILE A O 1
ATOM 626 N N . PRO A 1 85 ? 11.876 -13.646 -17.584 1.00 85.50 85 PRO A N 1
ATOM 627 C CA . PRO A 1 85 ? 11.920 -12.791 -18.765 1.00 85.50 85 PRO A CA 1
ATOM 628 C C . PRO A 1 85 ? 12.055 -11.315 -18.386 1.00 85.50 85 PRO A C 1
ATOM 630 O O . PRO A 1 85 ? 11.192 -10.751 -17.710 1.00 85.50 85 PRO A O 1
ATOM 633 N N . VAL A 1 86 ? 13.133 -10.689 -18.855 1.00 90.00 86 VAL A N 1
ATOM 634 C CA . VAL A 1 86 ? 13.391 -9.263 -18.645 1.00 90.00 86 VAL A CA 1
ATOM 635 C C . VAL A 1 86 ? 12.360 -8.431 -19.428 1.00 90.00 86 VAL A C 1
ATOM 637 O O . VAL A 1 86 ? 12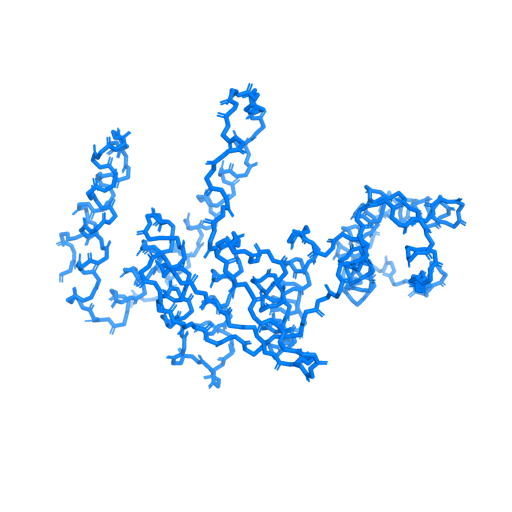.128 -8.722 -20.607 1.00 90.00 86 VAL A O 1
ATOM 640 N N . PRO A 1 87 ? 11.753 -7.386 -18.829 1.00 92.62 87 PRO A N 1
ATOM 641 C CA . PRO A 1 87 ? 10.844 -6.488 -19.534 1.00 92.62 87 PRO A CA 1
ATOM 642 C C . PRO A 1 87 ? 11.481 -5.865 -20.779 1.00 92.62 87 PRO A C 1
ATOM 644 O O . PRO A 1 87 ? 12.664 -5.523 -20.779 1.00 92.62 87 PRO A O 1
ATOM 647 N N . ASP A 1 88 ? 10.686 -5.641 -21.829 1.00 93.69 88 ASP A N 1
ATOM 648 C CA . ASP A 1 88 ? 11.164 -4.973 -23.043 1.00 93.69 88 ASP A CA 1
ATOM 649 C C . ASP A 1 88 ? 11.590 -3.520 -22.749 1.00 93.69 88 ASP A C 1
ATOM 651 O O . ASP A 1 88 ? 10.779 -2.589 -22.665 1.00 93.69 88 ASP A O 1
ATOM 655 N N . LEU A 1 89 ? 12.903 -3.323 -22.612 1.00 92.69 89 LEU A N 1
ATOM 656 C CA . LEU A 1 89 ? 13.547 -2.024 -22.401 1.00 92.69 89 LEU A CA 1
ATOM 657 C C . LEU A 1 89 ? 13.532 -1.130 -23.653 1.00 92.69 89 LEU A C 1
ATOM 659 O O . LEU A 1 89 ? 13.954 0.023 -23.584 1.00 92.69 89 LEU A O 1
ATOM 663 N N . SER A 1 90 ? 13.066 -1.642 -24.794 1.00 91.69 90 SER A N 1
ATOM 664 C CA . SER A 1 90 ? 12.850 -0.892 -26.034 1.00 91.69 90 SER A CA 1
ATOM 665 C C . SER A 1 90 ? 11.365 -0.603 -26.303 1.00 91.69 90 SER A C 1
ATOM 667 O O . SER A 1 90 ? 11.048 -0.003 -27.334 1.00 91.69 90 SER A O 1
ATOM 669 N N . ARG A 1 91 ? 10.459 -0.972 -25.380 1.00 93.31 91 ARG A N 1
ATOM 670 C CA . ARG A 1 91 ? 9.031 -0.622 -25.440 1.00 93.31 91 ARG A CA 1
ATOM 671 C C . ARG A 1 91 ? 8.874 0.871 -25.729 1.00 93.31 91 ARG A C 1
ATOM 673 O O . ARG A 1 91 ? 9.519 1.707 -25.099 1.00 93.31 91 ARG A O 1
ATOM 680 N N . ARG A 1 92 ? 7.977 1.220 -26.656 1.00 92.75 92 ARG A N 1
ATOM 681 C CA . ARG A 1 92 ? 7.659 2.619 -26.972 1.00 92.75 92 ARG A CA 1
ATOM 682 C C . ARG A 1 92 ? 7.076 3.325 -25.743 1.00 92.75 92 ARG A C 1
ATOM 684 O O . ARG A 1 92 ? 6.079 2.867 -25.194 1.00 92.75 92 ARG A O 1
ATOM 691 N N . ILE A 1 93 ? 7.654 4.470 -25.386 1.00 93.44 93 ILE A N 1
ATOM 692 C CA . ILE A 1 93 ? 7.226 5.309 -24.258 1.00 93.44 93 ILE A CA 1
ATOM 693 C C . ILE A 1 93 ? 6.621 6.608 -24.798 1.00 93.44 93 ILE A C 1
ATOM 695 O O . ILE A 1 93 ? 7.160 7.213 -25.731 1.00 93.44 93 ILE A O 1
ATOM 699 N N . ASN A 1 94 ? 5.493 7.034 -24.226 1.00 92.50 94 ASN A N 1
ATOM 700 C CA . ASN A 1 94 ? 4.930 8.354 -24.489 1.00 92.50 94 ASN A CA 1
ATOM 701 C C . ASN A 1 94 ? 5.534 9.376 -23.517 1.00 92.50 94 ASN A C 1
ATOM 703 O O . ASN A 1 94 ? 5.282 9.317 -22.322 1.00 92.50 94 ASN A O 1
ATOM 707 N N . PHE A 1 95 ? 6.310 10.324 -24.040 1.00 93.94 95 PHE A N 1
ATOM 708 C CA . PHE A 1 95 ? 6.966 11.367 -23.248 1.00 93.94 95 PHE A CA 1
ATOM 709 C C . PHE A 1 95 ? 6.179 12.686 -23.211 1.00 93.94 95 PHE A C 1
ATOM 711 O O . PHE A 1 95 ? 6.753 13.718 -22.881 1.00 93.94 95 PHE A O 1
ATOM 718 N N . SER A 1 96 ? 4.887 12.694 -23.561 1.00 91.06 96 SER A N 1
ATOM 719 C CA . SER A 1 96 ? 4.093 13.931 -23.656 1.00 91.06 96 SER A CA 1
ATOM 720 C C . SER A 1 96 ? 4.050 14.755 -22.365 1.00 91.06 96 SER A C 1
ATOM 722 O O . SER A 1 96 ? 3.895 15.969 -22.428 1.00 91.06 96 SER A O 1
ATOM 724 N N . THR A 1 97 ? 4.188 14.106 -21.209 1.00 87.88 97 THR A N 1
ATOM 725 C CA . THR A 1 97 ? 4.191 14.722 -19.871 1.00 87.88 97 THR A CA 1
ATOM 726 C C . THR A 1 97 ? 5.596 14.826 -19.264 1.00 87.88 97 THR A C 1
ATOM 728 O O . THR A 1 97 ? 5.753 15.323 -18.151 1.00 87.88 97 THR A O 1
ATOM 731 N N . ALA A 1 98 ? 6.632 14.362 -19.971 1.00 94.25 98 ALA A N 1
ATOM 732 C CA . ALA A 1 98 ? 7.980 14.235 -19.431 1.00 94.25 98 ALA A CA 1
ATOM 733 C C . ALA A 1 98 ? 8.798 15.524 -19.593 1.00 94.25 98 ALA A C 1
ATOM 735 O O . ALA A 1 98 ? 8.814 16.135 -20.661 1.00 94.25 98 ALA A O 1
ATOM 736 N N . SER A 1 99 ? 9.568 15.884 -18.563 1.00 95.94 99 SER A N 1
ATOM 737 C CA . SER A 1 99 ? 10.672 16.838 -18.716 1.00 95.94 99 SER A CA 1
ATOM 738 C C . SER A 1 99 ? 11.839 16.213 -19.491 1.00 95.94 99 SER A C 1
ATOM 740 O O . SER A 1 99 ? 12.015 14.990 -19.483 1.00 95.94 99 SER A O 1
ATOM 742 N N . ASP A 1 100 ? 12.712 17.049 -20.061 1.00 95.94 100 ASP A N 1
ATOM 743 C CA . ASP A 1 100 ? 13.951 16.587 -20.707 1.00 95.94 100 ASP A CA 1
ATOM 744 C C . ASP A 1 100 ? 14.820 15.749 -19.757 1.00 95.94 100 ASP A C 1
ATOM 746 O O . ASP A 1 100 ? 15.370 14.721 -20.151 1.00 95.94 100 ASP A O 1
ATOM 750 N N . SER A 1 101 ? 14.889 16.137 -18.477 1.00 96.31 101 SER A N 1
ATOM 751 C CA . SER A 1 101 ? 15.615 15.382 -17.450 1.00 96.31 101 SER A CA 1
ATOM 752 C C . SER A 1 101 ? 14.995 14.008 -17.181 1.00 96.31 101 SER A C 1
ATOM 754 O O . SER A 1 101 ? 15.720 13.024 -17.060 1.00 96.31 101 SER A O 1
ATOM 756 N N . THR A 1 102 ? 13.664 13.915 -17.129 1.00 96.38 102 THR A N 1
ATOM 757 C CA . THR A 1 102 ? 12.950 12.647 -16.918 1.00 96.38 102 THR A CA 1
ATOM 758 C C . THR A 1 102 ? 13.159 11.711 -18.099 1.00 96.38 102 THR A C 1
ATOM 760 O O . THR A 1 102 ? 13.482 10.539 -17.910 1.00 96.38 102 THR A O 1
ATOM 763 N N . LYS A 1 103 ? 13.059 12.241 -19.323 1.00 97.12 103 LYS A N 1
ATOM 764 C CA . LYS A 1 103 ? 13.353 11.491 -20.543 1.00 97.12 103 LYS A CA 1
ATOM 765 C C . LYS A 1 103 ? 14.792 10.965 -20.544 1.00 97.12 103 LYS A C 1
ATOM 767 O O . LYS A 1 103 ? 14.989 9.767 -20.730 1.00 97.12 103 LYS A O 1
ATOM 772 N N . ALA A 1 104 ? 15.774 11.823 -20.261 1.00 97.19 104 ALA A N 1
ATOM 773 C CA . ALA A 1 104 ? 17.182 11.430 -20.203 1.00 97.19 104 ALA A CA 1
ATOM 774 C C . ALA A 1 104 ? 17.446 10.348 -19.139 1.00 97.19 104 ALA A C 1
ATOM 776 O O . ALA A 1 104 ? 18.194 9.405 -19.391 1.00 97.19 104 ALA A O 1
ATOM 777 N N . ASN A 1 105 ? 16.801 10.438 -17.971 1.00 97.50 105 ASN A N 1
ATOM 778 C CA . ASN A 1 105 ? 16.919 9.423 -16.922 1.00 97.50 105 ASN A CA 1
ATOM 779 C C . ASN A 1 105 ? 16.321 8.075 -17.346 1.00 97.50 105 ASN A C 1
ATOM 781 O O . ASN A 1 105 ? 16.941 7.039 -17.111 1.00 97.50 105 ASN A O 1
ATOM 785 N N . ILE A 1 106 ? 15.155 8.075 -18.001 1.00 97.56 106 ILE A N 1
ATOM 786 C CA . ILE A 1 106 ? 14.525 6.856 -18.530 1.00 97.56 106 ILE A CA 1
ATOM 787 C C . ILE A 1 106 ? 15.423 6.196 -19.579 1.00 97.56 106 ILE A C 1
ATOM 789 O O . ILE A 1 106 ? 15.651 4.987 -19.514 1.00 97.56 106 ILE A O 1
ATOM 793 N N . GLU A 1 107 ? 15.954 6.973 -20.524 1.00 96.06 107 GLU A N 1
ATOM 794 C CA . GLU A 1 107 ? 16.851 6.474 -21.572 1.00 96.06 107 GLU A CA 1
ATOM 795 C C . GLU A 1 107 ? 18.145 5.904 -20.975 1.00 96.06 107 GLU A C 1
ATOM 797 O O . GLU A 1 107 ? 18.543 4.789 -21.320 1.00 96.06 107 GLU A O 1
ATOM 802 N N . LYS A 1 108 ? 18.755 6.621 -20.022 1.00 97.06 108 LYS A N 1
ATOM 803 C CA . LYS A 1 108 ? 19.964 6.184 -19.314 1.00 97.06 108 LYS A CA 1
ATOM 804 C C . LYS A 1 108 ? 19.739 4.872 -18.563 1.00 97.06 108 LYS A C 1
ATOM 806 O O . LYS A 1 108 ? 20.480 3.918 -18.780 1.00 97.06 108 LYS A O 1
ATOM 811 N N . LEU A 1 109 ? 18.712 4.800 -17.714 1.00 97.56 109 LEU A N 1
ATOM 812 C CA . LEU A 1 109 ? 18.418 3.593 -16.936 1.00 97.56 109 LEU A CA 1
ATOM 813 C C . LEU A 1 109 ? 18.074 2.411 -17.846 1.00 97.56 109 LEU A C 1
ATOM 815 O O . LEU A 1 109 ? 18.557 1.307 -17.615 1.00 97.56 109 LEU A O 1
ATOM 819 N N . SER A 1 110 ? 17.316 2.644 -18.922 1.00 96.62 110 SER A N 1
ATOM 820 C CA . SER A 1 110 ? 16.997 1.596 -19.899 1.00 96.62 110 SER A CA 1
ATOM 821 C C . SER A 1 110 ? 18.247 1.070 -20.612 1.00 96.62 110 SER A C 1
ATOM 823 O O . SER A 1 110 ? 18.323 -0.119 -20.904 1.00 96.62 110 SER A O 1
ATOM 825 N N . ALA A 1 111 ? 19.236 1.922 -20.897 1.00 95.56 111 ALA A N 1
ATOM 826 C CA . ALA A 1 111 ? 20.504 1.497 -21.488 1.00 95.56 111 ALA A CA 1
ATOM 827 C C . ALA A 1 111 ? 21.373 0.708 -20.496 1.00 95.56 111 ALA A C 1
ATOM 829 O O . ALA A 1 111 ? 21.916 -0.334 -20.851 1.00 95.56 111 ALA A O 1
ATOM 830 N N . GLU A 1 112 ? 21.468 1.166 -19.248 1.00 94.94 112 GLU A N 1
ATOM 831 C CA . GLU A 1 112 ? 22.243 0.485 -18.206 1.00 94.94 112 GLU A CA 1
ATOM 832 C C . GLU A 1 112 ? 21.664 -0.897 -17.866 1.00 94.94 112 GLU A C 1
ATOM 834 O O . GLU A 1 112 ? 22.410 -1.869 -17.755 1.00 94.94 112 GLU A O 1
ATOM 839 N N . LEU A 1 113 ? 20.338 -1.014 -17.779 1.00 94.31 113 LEU A N 1
ATOM 840 C CA . LEU A 1 113 ? 19.647 -2.272 -17.474 1.00 94.31 113 LEU A CA 1
ATOM 841 C C . LEU A 1 113 ? 19.730 -3.310 -18.605 1.00 94.31 113 LEU A C 1
ATOM 843 O O . LEU A 1 113 ? 19.571 -4.499 -18.348 1.00 94.31 113 LEU A O 1
ATOM 847 N N . LYS A 1 114 ? 20.041 -2.896 -19.844 1.00 91.94 114 LYS A N 1
ATOM 848 C CA . LYS A 1 114 ? 20.383 -3.834 -20.932 1.00 91.94 114 LYS A CA 1
ATOM 849 C C . LYS A 1 114 ? 21.719 -4.538 -20.690 1.00 91.94 114 LYS A C 1
ATOM 851 O O . LYS A 1 114 ? 21.938 -5.612 -21.240 1.00 91.94 114 LYS A O 1
ATOM 856 N N . THR A 1 115 ? 22.611 -3.924 -19.913 1.00 90.06 115 THR A N 1
ATOM 857 C CA . THR A 1 115 ? 23.937 -4.474 -19.586 1.00 90.06 115 THR A CA 1
ATOM 858 C C . THR A 1 115 ? 23.994 -5.125 -18.206 1.00 90.06 115 THR A C 1
ATOM 860 O O . THR A 1 115 ? 24.786 -6.037 -18.003 1.00 90.06 115 THR A O 1
ATOM 863 N N . ASP A 1 116 ? 23.149 -4.675 -17.278 1.00 87.25 116 ASP A N 1
ATOM 864 C CA . ASP A 1 116 ? 23.093 -5.130 -15.888 1.00 87.25 116 ASP A CA 1
ATOM 865 C C . ASP A 1 116 ? 21.625 -5.238 -15.444 1.00 87.25 116 ASP A C 1
ATOM 867 O O . ASP A 1 116 ? 21.064 -4.332 -14.823 1.00 87.25 116 ASP A O 1
ATOM 871 N N . SER A 1 117 ? 20.972 -6.341 -15.823 1.00 85.06 117 SER A N 1
ATOM 872 C CA . SER A 1 117 ? 19.542 -6.574 -15.574 1.00 85.06 117 SER A CA 1
ATOM 873 C C . SER A 1 117 ? 19.225 -7.032 -14.147 1.00 85.06 117 SER A C 1
ATOM 875 O O . SER A 1 117 ? 18.047 -7.189 -13.817 1.00 85.06 117 SER A O 1
ATOM 877 N N . LEU A 1 118 ? 20.242 -7.245 -13.305 1.00 82.62 118 LEU A N 1
ATOM 878 C CA . LEU A 1 118 ? 20.089 -7.659 -11.905 1.00 82.62 118 LEU A CA 1
ATOM 879 C C . LEU A 1 118 ? 20.125 -6.469 -10.933 1.00 82.62 118 LEU A C 1
ATOM 881 O O . LEU A 1 118 ? 19.939 -6.634 -9.729 1.00 82.62 118 LEU A O 1
ATOM 885 N N . ASN A 1 119 ? 20.327 -5.250 -11.439 1.00 88.06 119 ASN A N 1
ATOM 886 C CA . ASN A 1 119 ? 20.392 -4.055 -10.610 1.00 88.06 119 ASN A CA 1
ATOM 887 C C . ASN A 1 119 ? 19.000 -3.563 -10.183 1.00 88.06 119 ASN A C 1
ATOM 889 O O . ASN A 1 119 ? 18.374 -2.732 -10.849 1.00 88.06 119 ASN A O 1
ATOM 893 N N . MET A 1 120 ? 18.524 -4.063 -9.043 1.00 85.69 120 MET A N 1
ATOM 894 C CA . MET A 1 120 ? 17.191 -3.758 -8.509 1.00 85.69 120 MET A CA 1
ATOM 895 C C . MET A 1 120 ? 16.949 -2.259 -8.318 1.00 85.69 120 MET A C 1
ATOM 897 O O . MET A 1 120 ? 15.908 -1.747 -8.728 1.00 85.69 120 MET A O 1
ATOM 901 N N . SER A 1 121 ? 17.924 -1.515 -7.786 1.00 89.06 121 SER A N 1
ATOM 902 C CA . SER A 1 121 ? 17.787 -0.067 -7.580 1.00 89.06 121 SER A CA 1
ATOM 903 C C . SER A 1 121 ? 17.535 0.690 -8.890 1.00 89.06 121 SER A C 1
ATOM 905 O O . SER A 1 121 ? 16.751 1.640 -8.916 1.00 89.06 121 SER A O 1
ATOM 907 N N . LYS A 1 122 ? 18.148 0.258 -10.001 1.00 94.56 122 LYS A N 1
ATOM 908 C CA . LYS A 1 122 ? 17.909 0.855 -11.325 1.00 94.56 122 LYS A CA 1
ATOM 909 C C . LYS A 1 122 ? 16.531 0.508 -11.877 1.00 94.56 122 LYS A C 1
ATOM 911 O O . LYS A 1 122 ? 15.895 1.381 -12.467 1.00 94.56 122 LYS A O 1
ATOM 916 N N . TRP A 1 123 ? 16.048 -0.717 -11.661 1.00 95.06 123 TRP A N 1
ATOM 917 C CA . TRP A 1 123 ? 14.678 -1.094 -12.016 1.00 95.06 123 TRP A CA 1
ATOM 918 C C . TRP A 1 123 ? 13.649 -0.253 -11.263 1.00 95.06 123 TRP A C 1
ATOM 920 O O . TRP A 1 123 ? 12.776 0.340 -11.896 1.00 95.06 123 TRP A O 1
ATOM 930 N N . PHE A 1 124 ? 13.798 -0.106 -9.944 1.00 91.38 124 PHE A N 1
ATOM 931 C CA . PHE A 1 124 ? 12.926 0.757 -9.144 1.00 91.38 124 PHE A CA 1
ATOM 932 C C . PHE A 1 124 ? 12.956 2.213 -9.618 1.00 91.38 124 PHE A C 1
ATOM 934 O O . PHE A 1 124 ? 11.901 2.825 -9.792 1.00 91.38 124 PHE A O 1
ATOM 941 N N . GLY A 1 125 ? 14.145 2.755 -9.905 1.00 94.50 125 GLY A N 1
ATOM 942 C CA . GLY A 1 125 ? 14.281 4.094 -10.481 1.00 94.50 125 GLY A CA 1
ATOM 943 C C . GLY A 1 125 ? 13.552 4.237 -11.821 1.00 94.50 125 GLY A C 1
ATOM 944 O O . GLY A 1 125 ? 12.820 5.207 -12.029 1.00 94.50 125 GLY A O 1
ATOM 945 N N . LEU A 1 126 ? 13.694 3.257 -12.720 1.00 97.44 126 LEU A N 1
ATOM 946 C CA . LEU A 1 126 ? 13.038 3.273 -14.029 1.00 97.44 126 LEU A CA 1
ATOM 947 C C . LEU A 1 126 ? 11.512 3.200 -13.892 1.00 97.44 126 LEU A C 1
ATOM 949 O O . LEU A 1 126 ? 10.810 3.969 -14.550 1.00 97.44 126 LEU A O 1
ATOM 953 N N . ALA A 1 127 ? 10.997 2.326 -13.024 1.00 96.62 127 ALA A N 1
ATOM 954 C CA . ALA A 1 127 ? 9.566 2.212 -12.751 1.00 96.62 127 ALA A CA 1
ATOM 955 C C . ALA A 1 127 ? 8.990 3.513 -12.181 1.00 96.62 127 ALA A C 1
ATOM 957 O O . ALA A 1 127 ? 7.939 3.972 -12.630 1.00 96.62 127 ALA A O 1
ATOM 958 N N . GLN A 1 128 ? 9.704 4.157 -11.253 1.00 94.31 128 GLN A N 1
ATOM 959 C CA . GLN A 1 128 ? 9.283 5.429 -10.673 1.00 94.31 128 GLN A CA 1
ATOM 960 C C . GLN A 1 128 ? 9.216 6.543 -11.728 1.00 94.31 128 GLN A C 1
ATOM 962 O O . GLN A 1 128 ? 8.229 7.283 -11.770 1.00 94.31 128 GLN A O 1
ATOM 967 N N . PHE A 1 129 ? 10.209 6.645 -12.620 1.00 97.12 129 PHE A N 1
ATOM 968 C CA . PHE A 1 129 ? 10.143 7.612 -13.718 1.00 97.12 129 PHE A CA 1
ATOM 969 C C . PHE A 1 129 ? 9.010 7.295 -14.697 1.00 97.12 129 PHE A C 1
ATOM 971 O O . PHE A 1 129 ? 8.278 8.207 -15.077 1.00 97.12 129 PHE A O 1
ATOM 978 N N . ARG A 1 130 ? 8.804 6.022 -15.058 1.00 97.12 130 ARG A N 1
ATOM 979 C CA . ARG A 1 130 ? 7.681 5.609 -15.917 1.00 97.12 130 ARG A CA 1
ATOM 980 C C . ARG A 1 130 ? 6.322 5.947 -15.301 1.00 97.12 130 ARG A C 1
ATOM 982 O O . ARG A 1 130 ? 5.504 6.570 -15.970 1.00 97.12 130 ARG A O 1
ATOM 989 N N . LYS A 1 131 ? 6.113 5.665 -14.011 1.00 96.06 131 LYS A N 1
ATOM 990 C CA . LYS A 1 131 ? 4.908 6.087 -13.275 1.00 96.06 131 LYS A CA 1
ATOM 991 C C . LYS A 1 131 ? 4.728 7.607 -13.310 1.00 96.06 131 LYS A C 1
ATOM 993 O O . LYS A 1 131 ? 3.609 8.075 -13.491 1.00 96.06 131 LYS A O 1
ATOM 998 N N . SER A 1 132 ? 5.808 8.378 -13.144 1.00 95.25 132 SER A N 1
ATOM 999 C CA . SER A 1 132 ? 5.737 9.849 -13.101 1.00 95.25 132 SER A CA 1
ATOM 1000 C C . SER A 1 132 ? 5.286 10.492 -14.418 1.00 95.25 132 SER A C 1
ATOM 1002 O O . SER A 1 132 ? 4.749 11.594 -14.396 1.00 95.25 132 SER A O 1
ATOM 1004 N N . ILE A 1 133 ? 5.465 9.792 -15.543 1.00 96.38 133 ILE A N 1
ATOM 1005 C CA . ILE A 1 133 ? 5.001 10.215 -16.873 1.00 96.38 133 ILE A CA 1
ATOM 1006 C C . ILE A 1 133 ? 3.724 9.484 -17.308 1.00 96.38 133 ILE A C 1
ATOM 1008 O O . ILE A 1 133 ? 3.381 9.496 -18.486 1.00 96.38 133 ILE A O 1
ATOM 1012 N N . GLU A 1 134 ? 3.032 8.839 -16.364 1.00 95.81 134 GLU A N 1
ATOM 1013 C CA . GLU A 1 134 ? 1.786 8.091 -16.582 1.00 95.81 134 GLU A CA 1
ATOM 1014 C C . GLU A 1 134 ? 1.932 6.840 -17.476 1.00 95.81 134 GLU A C 1
ATOM 1016 O O . GLU A 1 134 ? 0.937 6.255 -17.904 1.00 95.81 134 GLU A O 1
ATOM 1021 N 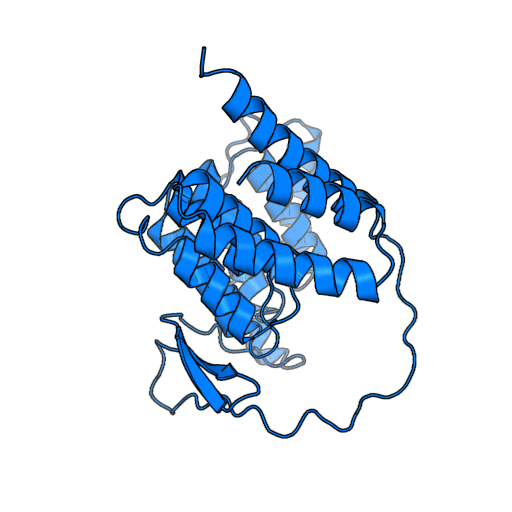N . ASP A 1 135 ? 3.157 6.342 -17.703 1.00 97.25 135 ASP A N 1
ATOM 1022 C CA . ASP A 1 135 ? 3.397 5.007 -18.280 1.00 97.25 135 ASP A CA 1
ATOM 1023 C C . ASP A 1 135 ? 3.198 3.931 -17.200 1.00 97.25 135 ASP A C 1
ATOM 1025 O O . ASP A 1 135 ? 4.121 3.211 -16.814 1.00 97.25 135 ASP A O 1
ATOM 1029 N N . TYR A 1 136 ? 1.973 3.855 -16.674 1.00 97.25 136 TYR A N 1
ATOM 1030 C CA . TYR A 1 136 ? 1.591 2.956 -15.584 1.00 97.25 136 TYR A CA 1
ATOM 1031 C C . TYR A 1 136 ? 1.808 1.491 -15.947 1.00 97.25 136 TYR A C 1
ATOM 1033 O O . TYR A 1 136 ? 2.403 0.756 -15.168 1.00 97.25 136 TYR A O 1
ATOM 1041 N N . GLU A 1 137 ? 1.409 1.084 -17.151 1.00 96.75 137 GLU A N 1
ATOM 1042 C CA . GLU A 1 137 ? 1.640 -0.277 -17.646 1.00 96.75 137 GLU A CA 1
ATOM 1043 C C . GLU A 1 137 ? 3.141 -0.588 -17.742 1.00 96.75 137 GLU A C 1
ATOM 1045 O O . GLU A 1 137 ? 3.596 -1.661 -17.350 1.00 96.75 137 GLU A O 1
ATOM 1050 N N . GLY A 1 138 ? 3.948 0.372 -18.208 1.00 96.81 138 GLY A N 1
ATOM 1051 C CA . GLY A 1 138 ? 5.398 0.219 -18.261 1.00 96.81 138 GLY A CA 1
ATOM 1052 C C . GLY A 1 138 ? 6.063 0.157 -16.885 1.00 96.81 138 GLY A C 1
ATOM 1053 O O . GLY A 1 138 ? 7.114 -0.476 -16.778 1.00 96.81 138 GLY A O 1
ATOM 1054 N N . ALA A 1 139 ? 5.484 0.791 -15.862 1.00 97.44 139 ALA A N 1
ATOM 1055 C CA . ALA A 1 139 ? 5.930 0.693 -14.474 1.00 97.44 139 ALA A CA 1
ATOM 1056 C C . ALA A 1 139 ? 5.503 -0.637 -13.828 1.00 97.44 139 ALA A C 1
ATOM 1058 O O . ALA A 1 139 ? 6.335 -1.299 -13.214 1.00 97.44 139 ALA A O 1
ATOM 1059 N N . ILE A 1 140 ? 4.255 -1.076 -14.044 1.00 97.69 140 ILE A N 1
ATOM 1060 C CA . ILE A 1 140 ? 3.733 -2.369 -13.570 1.00 97.69 140 ILE A CA 1
ATOM 1061 C C . ILE A 1 140 ? 4.573 -3.523 -14.113 1.00 97.69 140 ILE A C 1
ATOM 1063 O O . ILE A 1 140 ? 4.970 -4.385 -13.339 1.00 97.69 140 ILE A O 1
ATOM 1067 N N . LEU A 1 141 ? 4.919 -3.520 -15.406 1.00 96.31 141 LEU A N 1
ATOM 1068 C CA . LEU A 1 141 ? 5.786 -4.554 -15.988 1.00 96.31 141 LEU A CA 1
ATOM 1069 C C . LEU A 1 141 ? 7.136 -4.671 -15.269 1.00 96.31 141 LEU A C 1
ATOM 1071 O O . LEU A 1 141 ? 7.674 -5.768 -15.144 1.00 96.31 141 LEU A O 1
ATOM 1075 N N . ILE A 1 142 ? 7.687 -3.546 -14.808 1.00 95.88 142 ILE A N 1
ATOM 1076 C CA . ILE A 1 142 ? 8.947 -3.537 -14.067 1.00 95.88 142 ILE A CA 1
ATOM 1077 C C . ILE A 1 142 ? 8.735 -4.054 -12.649 1.00 95.88 142 ILE A C 1
ATOM 1079 O O . ILE A 1 142 ? 9.498 -4.910 -12.219 1.00 95.88 142 ILE A O 1
ATOM 1083 N N . TRP A 1 143 ? 7.710 -3.580 -11.940 1.00 95.81 143 TRP A N 1
ATOM 1084 C CA . TRP A 1 143 ? 7.450 -4.044 -10.578 1.00 95.81 143 TRP A CA 1
ATOM 1085 C C . TRP A 1 143 ? 7.074 -5.525 -10.514 1.00 95.81 143 TRP A C 1
ATOM 1087 O O . TRP A 1 143 ? 7.500 -6.226 -9.609 1.00 95.81 143 TRP A O 1
ATOM 1097 N N . GLU A 1 144 ? 6.339 -6.040 -11.496 1.00 94.00 144 GLU A N 1
ATOM 1098 C CA . GLU A 1 144 ? 6.056 -7.476 -11.604 1.00 94.00 144 GLU A CA 1
ATOM 1099 C C . GLU A 1 144 ? 7.326 -8.294 -11.865 1.00 94.00 144 GLU A C 1
ATOM 1101 O O . GLU A 1 144 ? 7.457 -9.419 -11.388 1.00 94.00 144 GLU A O 1
ATOM 1106 N N . TYR A 1 145 ? 8.288 -7.742 -12.607 1.00 92.38 145 TYR A N 1
ATOM 1107 C CA . TYR A 1 145 ? 9.597 -8.367 -12.781 1.00 92.38 145 TYR A CA 1
ATOM 1108 C C . TYR A 1 145 ? 10.412 -8.340 -11.481 1.00 92.38 145 TYR A C 1
ATOM 1110 O O . TYR A 1 145 ? 10.939 -9.373 -11.072 1.00 92.38 145 TYR A O 1
ATOM 1118 N N . THR A 1 146 ? 10.474 -7.202 -10.784 1.00 89.62 146 THR A N 1
ATOM 1119 C CA . THR A 1 146 ? 11.217 -7.089 -9.520 1.00 89.62 146 THR A CA 1
ATOM 1120 C C . THR A 1 146 ? 10.590 -7.921 -8.402 1.00 89.62 146 THR A C 1
ATOM 1122 O O . THR A 1 146 ? 11.325 -8.529 -7.631 1.00 89.62 146 THR A O 1
ATOM 1125 N N . ALA A 1 147 ? 9.260 -8.046 -8.366 1.00 90.00 147 ALA A N 1
ATOM 1126 C CA . ALA A 1 147 ? 8.547 -8.938 -7.452 1.00 90.00 147 ALA A CA 1
ATOM 1127 C C . ALA A 1 147 ? 8.840 -10.422 -7.711 1.00 90.00 147 ALA A C 1
ATOM 1129 O O . ALA A 1 147 ? 8.726 -11.229 -6.803 1.00 90.00 147 ALA A O 1
ATOM 1130 N N . LYS A 1 148 ? 9.222 -10.817 -8.931 1.00 87.88 148 LYS A N 1
ATOM 1131 C CA . LYS A 1 148 ? 9.662 -12.197 -9.205 1.00 87.88 148 LYS A CA 1
ATOM 1132 C C . LYS A 1 148 ? 11.098 -12.451 -8.765 1.00 87.88 148 LYS A C 1
ATOM 1134 O O . LYS A 1 148 ? 11.421 -13.581 -8.427 1.00 87.88 148 LYS A O 1
ATOM 1139 N N . LEU A 1 149 ? 11.943 -11.420 -8.789 1.00 84.31 149 LEU A N 1
ATOM 1140 C CA . LEU A 1 149 ? 13.332 -11.511 -8.336 1.00 84.31 149 LEU A CA 1
ATOM 1141 C C . LEU A 1 149 ? 13.447 -11.518 -6.813 1.00 84.31 149 LEU A C 1
ATOM 1143 O O . LEU A 1 149 ? 14.297 -12.220 -6.279 1.00 84.31 149 LEU A O 1
ATOM 1147 N N . VAL A 1 150 ? 12.604 -10.739 -6.130 1.00 85.31 150 VAL A N 1
ATOM 1148 C CA . VAL A 1 150 ? 12.573 -10.660 -4.665 1.00 85.31 150 VAL A CA 1
ATOM 1149 C C . VAL A 1 150 ? 11.120 -10.781 -4.180 1.00 85.31 150 VAL A C 1
ATOM 1151 O O . VAL A 1 150 ? 10.504 -9.775 -3.833 1.00 85.31 150 VAL A O 1
ATOM 1154 N N . PRO A 1 151 ? 10.532 -11.995 -4.176 1.00 82.31 151 PRO A N 1
ATOM 1155 C CA . PRO A 1 151 ? 9.109 -12.191 -3.864 1.00 82.31 151 PRO A CA 1
ATOM 1156 C C . PRO A 1 151 ? 8.666 -11.745 -2.476 1.00 82.31 151 PRO A C 1
ATOM 1158 O O . PRO A 1 151 ? 7.520 -11.328 -2.321 1.00 82.31 151 PRO A O 1
ATOM 1161 N N . VAL A 1 152 ? 9.574 -11.805 -1.500 1.00 84.38 152 VAL A N 1
ATOM 1162 C CA . VAL A 1 152 ? 9.330 -11.401 -0.108 1.00 84.38 152 VAL A CA 1
ATOM 1163 C C . VAL A 1 152 ? 9.447 -9.888 0.110 1.00 84.38 152 VAL A C 1
ATOM 1165 O O . VAL A 1 152 ? 9.075 -9.406 1.174 1.00 84.38 152 VAL A O 1
ATOM 1168 N N . ASP A 1 153 ? 9.960 -9.125 -0.865 1.00 86.75 153 ASP A N 1
ATOM 1169 C CA . ASP A 1 153 ? 9.973 -7.661 -0.789 1.00 86.75 153 ASP A CA 1
ATOM 1170 C C . ASP A 1 153 ? 8.590 -7.116 -1.197 1.00 86.75 153 ASP A C 1
ATOM 1172 O O . ASP A 1 153 ? 8.210 -7.182 -2.377 1.00 86.75 153 ASP A O 1
ATOM 1176 N N . PRO A 1 154 ? 7.825 -6.534 -0.256 1.00 91.25 154 PRO A N 1
ATOM 1177 C CA . PRO A 1 154 ? 6.457 -6.103 -0.514 1.00 91.25 154 PRO A CA 1
ATOM 1178 C C . PRO A 1 154 ? 6.385 -4.894 -1.453 1.00 91.25 154 PRO A C 1
ATOM 1180 O O . PRO A 1 154 ? 5.348 -4.657 -2.077 1.00 91.25 154 PRO A O 1
ATOM 1183 N N . VAL A 1 155 ? 7.463 -4.107 -1.573 1.00 92.62 155 VAL A N 1
ATOM 1184 C CA . VAL A 1 155 ? 7.421 -2.764 -2.173 1.00 92.62 155 VAL A CA 1
ATOM 1185 C C . VAL A 1 155 ? 6.955 -2.810 -3.626 1.00 92.62 155 VAL A C 1
ATOM 1187 O O . VAL A 1 155 ? 6.180 -1.957 -4.067 1.00 92.62 155 VAL A O 1
ATOM 1190 N N . SER A 1 156 ? 7.400 -3.807 -4.391 1.00 93.88 156 SER A N 1
ATOM 1191 C CA . SER A 1 156 ? 7.021 -3.941 -5.800 1.00 93.88 156 SER A CA 1
ATOM 1192 C C . SER A 1 156 ? 5.520 -4.199 -5.962 1.00 93.88 156 SER A C 1
ATOM 1194 O O . SER A 1 156 ? 4.849 -3.492 -6.713 1.00 93.88 156 SER A O 1
ATOM 1196 N N . LEU A 1 157 ? 4.969 -5.161 -5.220 1.00 95.81 157 LEU A N 1
ATOM 1197 C CA . LEU A 1 157 ? 3.556 -5.536 -5.324 1.00 95.81 157 LEU A CA 1
ATOM 1198 C C . LEU A 1 157 ? 2.625 -4.496 -4.690 1.00 95.81 157 LEU A C 1
ATOM 1200 O O . LEU A 1 157 ? 1.565 -4.224 -5.253 1.00 95.81 157 LEU A O 1
ATOM 1204 N N . LEU A 1 158 ? 3.046 -3.824 -3.612 1.00 97.38 158 LEU A N 1
ATOM 1205 C CA . LEU A 1 158 ? 2.334 -2.660 -3.069 1.00 97.38 158 LEU A CA 1
ATOM 1206 C C . LEU A 1 158 ? 2.214 -1.544 -4.117 1.00 97.38 158 LEU A C 1
ATOM 1208 O O . LEU A 1 158 ? 1.147 -0.951 -4.283 1.00 97.38 158 LEU A O 1
ATOM 1212 N N . ASN A 1 159 ? 3.282 -1.272 -4.875 1.00 97.19 159 ASN A N 1
ATOM 1213 C CA . ASN A 1 159 ? 3.235 -0.295 -5.963 1.00 97.19 159 ASN A CA 1
ATOM 1214 C C . ASN A 1 159 ? 2.310 -0.730 -7.109 1.00 97.19 159 ASN A C 1
ATOM 1216 O O . ASN A 1 159 ? 1.585 0.113 -7.643 1.00 97.19 159 ASN A O 1
ATOM 1220 N N . VAL A 1 160 ? 2.291 -2.021 -7.465 1.00 98.12 160 VAL A N 1
ATOM 1221 C CA . VAL A 1 160 ? 1.344 -2.568 -8.455 1.00 98.12 160 VAL A CA 1
ATOM 1222 C C . VAL A 1 160 ? -0.098 -2.369 -7.987 1.00 98.12 160 VAL A C 1
ATOM 1224 O O . VAL A 1 160 ? -0.897 -1.810 -8.741 1.00 98.12 160 VAL A O 1
ATOM 1227 N N . GLY A 1 161 ? -0.416 -2.754 -6.746 1.00 97.69 161 GLY A N 1
ATOM 1228 C CA . GLY A 1 161 ? -1.738 -2.564 -6.146 1.00 97.69 161 GLY A CA 1
ATOM 1229 C C . GLY A 1 161 ? -2.165 -1.099 -6.182 1.00 97.69 161 GLY A C 1
ATOM 1230 O O . GLY A 1 161 ? -3.173 -0.754 -6.794 1.00 97.69 161 GLY A O 1
ATOM 1231 N N . ASN A 1 162 ? -1.324 -0.203 -5.668 1.00 97.88 162 ASN A N 1
ATOM 1232 C CA . ASN A 1 162 ? -1.600 1.233 -5.651 1.00 97.88 162 ASN A CA 1
ATOM 1233 C C . ASN A 1 162 ? -1.809 1.827 -7.051 1.00 97.88 162 ASN A C 1
ATOM 1235 O O . ASN A 1 162 ? -2.708 2.650 -7.249 1.00 97.88 162 ASN A O 1
ATOM 1239 N N . VAL A 1 163 ? -1.008 1.433 -8.048 1.00 97.75 163 VAL A N 1
ATOM 1240 C CA . VAL A 1 163 ? -1.191 1.945 -9.413 1.00 97.75 163 VAL A CA 1
ATOM 1241 C C . VAL A 1 163 ? -2.502 1.458 -10.025 1.00 97.75 163 VAL A C 1
ATOM 1243 O O . VAL A 1 163 ? -3.243 2.253 -10.618 1.00 97.75 163 VAL A O 1
ATOM 1246 N N . ARG A 1 164 ? -2.833 0.183 -9.824 1.00 98.31 164 ARG A N 1
ATOM 1247 C CA . ARG A 1 164 ? -4.085 -0.410 -10.299 1.00 98.31 164 ARG A CA 1
ATOM 1248 C C . ARG A 1 164 ? -5.309 0.188 -9.614 1.00 98.31 164 ARG A C 1
ATOM 1250 O O . ARG A 1 164 ? -6.281 0.505 -10.296 1.00 98.31 164 ARG A O 1
ATOM 1257 N N . HIS A 1 165 ? -5.236 0.452 -8.313 1.00 98.06 165 HIS A N 1
ATOM 1258 C CA . HIS A 1 165 ? -6.296 1.100 -7.541 1.00 98.06 165 HIS A CA 1
ATOM 1259 C C . HIS A 1 165 ? -6.498 2.565 -7.932 1.00 98.06 165 HIS A C 1
ATOM 1261 O O . HIS A 1 165 ? -7.591 2.971 -8.346 1.00 98.06 165 HIS A O 1
ATOM 1267 N N . PHE A 1 166 ? -5.461 3.390 -7.791 1.00 96.12 166 PHE A N 1
ATOM 1268 C CA . PHE A 1 166 ? -5.627 4.839 -7.836 1.00 96.12 166 PHE A CA 1
ATOM 1269 C C . PHE A 1 166 ? -5.620 5.405 -9.253 1.00 96.12 166 PHE A C 1
ATOM 1271 O O . PHE A 1 166 ? -6.347 6.371 -9.495 1.00 96.12 166 PHE A O 1
ATOM 1278 N N . TYR A 1 167 ? -4.889 4.796 -10.187 1.00 95.44 167 TYR A N 1
ATOM 1279 C CA . TYR A 1 167 ? -4.683 5.367 -11.520 1.00 95.44 167 TYR A CA 1
ATOM 1280 C C . TYR A 1 167 ? -5.428 4.602 -12.613 1.00 95.44 167 TYR A C 1
ATOM 1282 O O . TYR A 1 167 ? -6.155 5.221 -13.386 1.00 95.44 167 TYR A O 1
ATOM 1290 N N . LEU A 1 168 ? -5.308 3.271 -12.654 1.00 97.00 168 LEU A N 1
ATOM 1291 C CA . LEU A 1 168 ? -5.920 2.464 -13.721 1.00 97.00 168 LEU A CA 1
ATOM 1292 C C . LEU A 1 168 ? -7.362 2.028 -13.430 1.00 97.00 168 LEU A C 1
ATOM 1294 O O . LEU A 1 168 ? -8.080 1.658 -14.355 1.00 97.00 168 LEU A O 1
ATOM 1298 N N . LYS A 1 169 ? -7.791 2.085 -12.164 1.00 97.31 169 LYS A N 1
ATOM 1299 C CA . LYS A 1 169 ? -9.109 1.620 -11.690 1.00 97.31 169 LYS A CA 1
ATOM 1300 C C . LYS A 1 169 ? -9.381 0.138 -11.998 1.00 97.31 169 LYS A C 1
ATOM 1302 O O . LYS A 1 169 ? -10.520 -0.269 -12.201 1.00 97.31 169 LYS A O 1
ATOM 1307 N N . GLN A 1 170 ? -8.317 -0.657 -12.006 1.00 98.19 170 GLN A N 1
ATOM 1308 C CA . GLN A 1 170 ? -8.318 -2.109 -12.185 1.00 98.19 170 GLN A CA 1
ATOM 1309 C C . GLN A 1 170 ? -8.437 -2.768 -10.804 1.00 98.19 170 GLN A C 1
ATOM 1311 O O . GLN A 1 170 ? -7.444 -3.168 -10.197 1.00 98.19 170 GLN A O 1
ATOM 1316 N N . TYR A 1 171 ? -9.642 -2.749 -10.227 1.00 97.75 171 TYR A N 1
ATOM 1317 C CA . TYR A 1 171 ? -9.850 -3.140 -8.828 1.00 97.75 171 TYR A CA 1
ATOM 1318 C C . TYR A 1 171 ? -9.602 -4.628 -8.536 1.00 97.75 171 TYR A C 1
ATOM 1320 O O . TYR A 1 171 ? -8.890 -4.895 -7.567 1.00 97.75 171 TYR A O 1
ATOM 1328 N N . PRO A 1 172 ? -10.091 -5.591 -9.346 1.00 97.00 172 PRO A N 1
ATOM 1329 C CA . PRO A 1 172 ? -9.760 -7.005 -9.146 1.00 97.00 172 PRO A CA 1
ATOM 1330 C C . PRO A 1 172 ? -8.246 -7.256 -9.159 1.00 97.00 172 PRO A C 1
ATOM 1332 O O . PRO A 1 172 ? -7.701 -7.986 -8.335 1.00 97.00 172 PRO A O 1
ATOM 1335 N N . GLU A 1 173 ? -7.542 -6.603 -10.076 1.00 96.44 173 GLU A N 1
ATOM 1336 C CA . GLU A 1 173 ? -6.107 -6.759 -10.247 1.00 96.44 173 GLU A CA 1
ATOM 1337 C C . GLU A 1 173 ? -5.289 -6.034 -9.169 1.00 96.44 173 GLU A C 1
ATOM 1339 O O . GLU A 1 173 ? -4.161 -6.436 -8.873 1.00 96.44 173 GLU A O 1
ATOM 1344 N N . SER A 1 174 ? -5.836 -4.961 -8.593 1.00 97.88 174 SER A N 1
ATOM 1345 C CA . SER A 1 174 ? -5.281 -4.302 -7.412 1.00 97.88 174 SER A CA 1
ATOM 1346 C C . SER A 1 174 ? -5.402 -5.183 -6.177 1.00 97.88 174 SER A C 1
ATOM 1348 O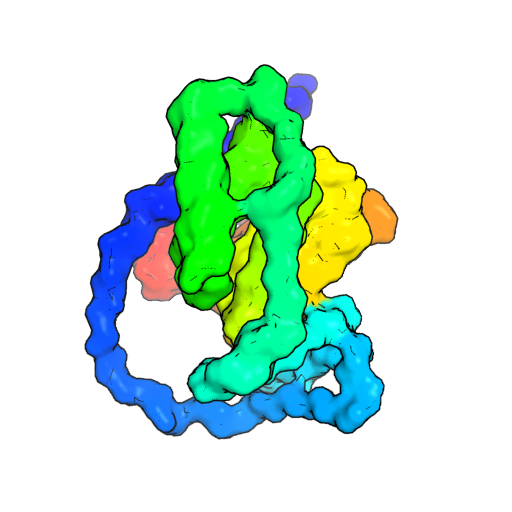 O . SER A 1 174 ? -4.443 -5.295 -5.418 1.00 97.88 174 SER A O 1
ATOM 1350 N N . GLU A 1 175 ? -6.571 -5.791 -5.971 1.00 97.06 175 GLU A N 1
ATOM 1351 C CA . GLU A 1 175 ? -6.796 -6.726 -4.873 1.00 97.06 175 GLU A CA 1
ATOM 1352 C C . GLU A 1 175 ? -5.804 -7.883 -4.954 1.00 97.06 175 GLU A C 1
ATOM 1354 O O . GLU A 1 175 ? -5.118 -8.163 -3.975 1.00 97.06 175 GLU A O 1
ATOM 1359 N N . ASN A 1 176 ? -5.670 -8.498 -6.133 1.00 95.69 176 ASN A N 1
ATOM 1360 C CA . ASN A 1 176 ? -4.720 -9.585 -6.341 1.00 95.69 176 ASN A CA 1
ATOM 1361 C C . ASN A 1 176 ? -3.285 -9.176 -5.967 1.00 95.69 176 ASN A C 1
ATOM 1363 O O . ASN A 1 176 ? -2.589 -9.942 -5.309 1.00 95.69 176 ASN A O 1
ATOM 1367 N N . ALA A 1 177 ? -2.846 -7.964 -6.318 1.00 95.88 177 ALA A N 1
ATOM 1368 C CA . ALA A 1 177 ? -1.511 -7.491 -5.961 1.00 95.88 177 ALA A CA 1
ATOM 1369 C C . ALA A 1 177 ? -1.311 -7.363 -4.439 1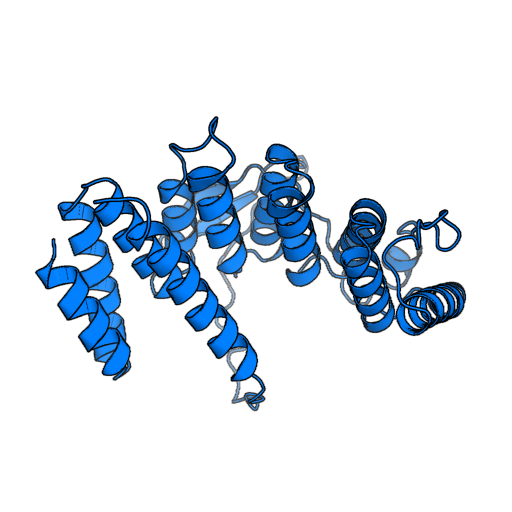.00 95.88 177 ALA A C 1
ATOM 1371 O O . ALA A 1 177 ? -0.294 -7.824 -3.925 1.00 95.88 177 ALA A O 1
ATOM 1372 N N . PHE A 1 178 ? -2.280 -6.805 -3.704 1.00 96.62 178 PHE A N 1
ATOM 1373 C CA . PHE A 1 178 ? -2.200 -6.725 -2.239 1.00 96.62 178 PHE A CA 1
ATOM 1374 C C . PHE A 1 178 ? -2.285 -8.105 -1.575 1.00 96.62 178 PHE A C 1
ATOM 1376 O O . PHE A 1 178 ? -1.527 -8.397 -0.655 1.00 96.62 178 PHE A O 1
ATOM 1383 N N . ARG A 1 179 ? -3.147 -8.990 -2.081 1.00 94.25 179 ARG A N 1
ATOM 1384 C CA . ARG A 1 179 ? -3.260 -10.380 -1.618 1.00 94.25 179 ARG A CA 1
ATOM 1385 C C . ARG A 1 179 ? -1.954 -11.159 -1.818 1.00 94.25 179 ARG A C 1
ATOM 1387 O O . ARG A 1 179 ? -1.550 -11.898 -0.927 1.00 94.25 179 ARG A O 1
ATOM 1394 N N . ARG A 1 180 ? -1.242 -10.924 -2.928 1.00 91.94 180 ARG A N 1
ATOM 1395 C CA . ARG A 1 180 ? 0.098 -11.485 -3.178 1.00 91.94 180 ARG A CA 1
ATOM 1396 C C . ARG A 1 180 ? 1.159 -10.962 -2.208 1.00 91.94 180 ARG A C 1
ATOM 1398 O O . ARG A 1 180 ? 2.046 -11.726 -1.853 1.00 91.94 180 ARG A O 1
ATOM 1405 N N . VAL A 1 181 ? 1.072 -9.703 -1.755 1.00 93.19 181 VAL A N 1
ATOM 1406 C CA . VAL A 1 181 ? 1.952 -9.202 -0.678 1.00 93.19 181 VAL A CA 1
ATOM 1407 C C . VAL A 1 181 ? 1.754 -10.044 0.577 1.00 93.19 181 VAL A C 1
ATOM 1409 O O . VAL A 1 181 ? 2.719 -10.607 1.074 1.00 93.19 181 VAL A O 1
ATOM 1412 N N . ILE A 1 182 ? 0.507 -10.184 1.035 1.00 91.00 182 ILE A N 1
ATOM 1413 C CA . ILE A 1 182 ? 0.187 -10.926 2.263 1.00 91.00 182 ILE A CA 1
ATOM 1414 C C . ILE A 1 182 ? 0.672 -12.378 2.163 1.00 91.00 182 ILE A C 1
ATOM 1416 O O . ILE A 1 182 ? 1.327 -12.876 3.074 1.00 91.00 182 ILE A O 1
ATOM 1420 N N . ALA A 1 183 ? 0.400 -13.036 1.035 1.00 87.56 183 ALA A N 1
ATOM 1421 C CA . ALA A 1 183 ? 0.819 -14.411 0.788 1.00 87.56 183 ALA A CA 1
ATOM 1422 C C . ALA A 1 183 ? 2.347 -14.582 0.797 1.00 87.56 183 ALA A C 1
ATOM 1424 O O . ALA A 1 183 ? 2.857 -15.516 1.410 1.00 87.56 183 ALA A O 1
ATOM 1425 N N . ASN A 1 184 ? 3.086 -13.686 0.137 1.00 85.44 184 ASN A N 1
ATOM 1426 C CA . ASN A 1 184 ? 4.535 -13.823 -0.003 1.00 85.44 184 ASN A CA 1
ATOM 1427 C C . ASN A 1 184 ? 5.320 -13.416 1.250 1.00 85.44 184 ASN A C 1
ATOM 1429 O O . ASN A 1 184 ? 6.469 -13.833 1.391 1.00 85.44 184 ASN A O 1
ATOM 1433 N N . THR A 1 185 ? 4.753 -12.579 2.124 1.00 86.00 185 THR A N 1
ATOM 1434 C CA . THR A 1 185 ? 5.426 -12.145 3.359 1.00 86.00 185 THR A CA 1
ATOM 1435 C C . THR A 1 185 ? 4.975 -12.926 4.593 1.00 86.00 185 THR A C 1
ATOM 1437 O O . THR A 1 185 ? 5.531 -12.730 5.671 1.00 86.00 185 THR A O 1
ATOM 1440 N N . ALA A 1 186 ? 4.008 -13.838 4.461 1.00 80.88 186 ALA A N 1
ATOM 1441 C CA . ALA A 1 186 ? 3.592 -14.723 5.542 1.00 80.88 186 ALA A CA 1
ATOM 1442 C C . ALA A 1 186 ? 4.786 -15.519 6.129 1.00 80.88 186 ALA A C 1
ATOM 1444 O O . ALA A 1 186 ? 5.664 -15.954 5.378 1.00 80.88 186 ALA A O 1
ATOM 1445 N N . PRO A 1 187 ? 4.841 -15.728 7.460 1.00 75.06 187 PRO A N 1
ATOM 1446 C CA . PRO A 1 187 ? 3.837 -15.364 8.468 1.00 75.06 187 PRO A CA 1
ATOM 1447 C C . PRO A 1 187 ? 3.968 -13.927 9.014 1.00 75.06 187 PRO A C 1
ATOM 1449 O O . PRO A 1 187 ? 3.275 -13.590 9.964 1.00 75.06 187 PRO A O 1
ATOM 1452 N N . ASN A 1 188 ? 4.831 -13.083 8.438 1.00 78.69 188 ASN A N 1
ATOM 1453 C CA . ASN A 1 188 ? 5.052 -11.693 8.857 1.00 78.69 188 ASN A CA 1
ATOM 1454 C C . ASN A 1 188 ? 4.391 -10.733 7.850 1.00 78.69 188 ASN A C 1
ATOM 1456 O O . ASN A 1 188 ? 5.071 -10.161 6.988 1.00 78.69 188 ASN A O 1
ATOM 1460 N N . PRO A 1 189 ? 3.054 -10.611 7.855 1.00 76.38 189 PRO A N 1
ATOM 1461 C CA . PRO A 1 189 ? 2.357 -9.850 6.841 1.00 76.38 189 PRO A CA 1
ATOM 1462 C C . PRO A 1 189 ? 2.656 -8.357 6.983 1.00 76.38 189 PRO A C 1
ATOM 1464 O O . PRO A 1 189 ? 2.918 -7.842 8.064 1.00 76.38 189 PRO A O 1
ATOM 1467 N N . VAL A 1 190 ? 2.596 -7.651 5.863 1.00 88.94 190 VAL A N 1
ATOM 1468 C CA . VAL A 1 190 ? 2.880 -6.217 5.804 1.00 88.94 190 VAL A CA 1
ATOM 1469 C C . VAL A 1 190 ? 1.563 -5.456 5.916 1.00 88.94 190 VAL A C 1
ATOM 1471 O O . VAL A 1 190 ? 0.697 -5.578 5.043 1.00 88.94 190 VAL A O 1
ATOM 1474 N N . SER A 1 191 ? 1.396 -4.676 6.986 1.00 92.50 191 SER A N 1
ATOM 1475 C CA . SER A 1 191 ? 0.130 -4.017 7.340 1.00 92.50 191 SER A CA 1
ATOM 1476 C C . SER A 1 191 ? -0.409 -3.110 6.227 1.00 92.50 191 SER A C 1
ATOM 1478 O O . SER A 1 191 ? -1.621 -2.979 6.049 1.00 92.50 191 SER A O 1
ATOM 1480 N N . GLU A 1 192 ? 0.482 -2.525 5.424 1.00 95.19 192 GLU A N 1
ATOM 1481 C CA . GLU A 1 192 ? 0.162 -1.710 4.254 1.00 95.19 192 GLU A CA 1
ATOM 1482 C C . GLU A 1 192 ? -0.695 -2.452 3.221 1.00 95.19 192 GLU A C 1
ATOM 1484 O O . GLU A 1 192 ? -1.509 -1.819 2.549 1.00 95.19 192 GLU A O 1
ATOM 1489 N N . ALA A 1 193 ? -0.567 -3.777 3.097 1.00 96.31 193 ALA A N 1
ATOM 1490 C CA . ALA A 1 193 ? -1.393 -4.556 2.178 1.00 96.31 193 ALA A CA 1
ATOM 1491 C C . ALA A 1 193 ? -2.848 -4.658 2.663 1.00 96.31 193 ALA A C 1
ATOM 1493 O O . ALA A 1 193 ? -3.772 -4.473 1.868 1.00 96.31 193 ALA A O 1
ATOM 1494 N N . TYR A 1 194 ? -3.067 -4.871 3.965 1.00 96.69 194 TYR A N 1
ATOM 1495 C CA . TYR A 1 194 ? -4.411 -4.876 4.556 1.00 96.69 194 TYR A CA 1
ATOM 1496 C C . TYR A 1 194 ? -5.066 -3.497 4.490 1.00 96.69 194 TYR A C 1
ATOM 1498 O O . TYR A 1 194 ? -6.251 -3.385 4.179 1.00 96.69 194 TYR A O 1
ATOM 1506 N N . LEU A 1 195 ? -4.289 -2.435 4.714 1.00 97.81 195 LEU A N 1
ATOM 1507 C CA . LEU A 1 195 ? -4.762 -1.058 4.569 1.00 97.81 195 LEU A CA 1
ATOM 1508 C C . LEU A 1 195 ? -5.122 -0.737 3.117 1.00 97.81 195 LEU A C 1
ATOM 1510 O O . LEU A 1 195 ? -6.188 -0.179 2.865 1.00 97.81 195 LEU A O 1
ATOM 1514 N N . GLY A 1 196 ? -4.288 -1.151 2.159 1.00 97.75 196 GLY A N 1
ATOM 1515 C CA . GLY A 1 196 ? -4.577 -1.019 0.732 1.00 97.75 196 GLY A CA 1
ATOM 1516 C C . GLY A 1 196 ? -5.865 -1.741 0.326 1.00 97.75 196 GLY A C 1
ATOM 1517 O O . GLY A 1 196 ? -6.693 -1.169 -0.383 1.00 97.75 196 GLY A O 1
ATOM 1518 N N . LEU A 1 197 ? -6.091 -2.961 0.830 1.00 98.25 197 LEU A N 1
ATOM 1519 C CA . LEU A 1 197 ? -7.344 -3.698 0.623 1.00 98.25 197 LEU A CA 1
ATOM 1520 C C . LEU A 1 197 ? -8.546 -2.994 1.263 1.00 98.25 197 LEU A C 1
ATOM 1522 O O . LEU A 1 197 ? -9.579 -2.846 0.608 1.00 98.25 197 LEU A O 1
ATOM 1526 N N . HIS A 1 198 ? -8.412 -2.513 2.502 1.00 98.50 198 HIS A N 1
ATOM 1527 C CA . HIS A 1 198 ? -9.463 -1.756 3.182 1.00 98.50 198 HIS A CA 1
ATOM 1528 C C . HIS A 1 198 ? -9.867 -0.522 2.370 1.00 98.50 198 HIS A C 1
ATOM 1530 O O . HIS A 1 198 ? -11.049 -0.307 2.098 1.00 98.50 198 HIS A O 1
ATOM 1536 N N . GLU A 1 199 ? -8.893 0.284 1.943 1.00 98.38 199 GLU A N 1
ATOM 1537 C CA . GLU A 1 199 ? -9.146 1.481 1.143 1.00 98.38 199 GLU A CA 1
ATOM 1538 C C . GLU A 1 199 ? -9.764 1.142 -0.217 1.00 98.38 199 GLU A C 1
ATOM 1540 O O . GLU A 1 199 ? -10.701 1.820 -0.665 1.00 98.38 199 GLU A O 1
ATOM 1545 N N . LEU A 1 200 ? -9.271 0.085 -0.868 1.00 98.31 200 LEU A N 1
ATOM 1546 C CA . LEU A 1 200 ? -9.818 -0.419 -2.119 1.00 98.31 200 LEU A CA 1
ATOM 1547 C C . LEU A 1 200 ? -11.302 -0.754 -1.958 1.00 98.31 200 LEU A C 1
ATOM 1549 O O . LEU A 1 200 ? -12.125 -0.195 -2.686 1.00 98.31 200 LEU A O 1
ATOM 1553 N N . TYR A 1 201 ? -11.656 -1.601 -0.993 1.00 98.56 201 TYR A N 1
ATOM 1554 C CA . TYR A 1 201 ? -13.027 -2.063 -0.768 1.00 98.56 201 TYR A CA 1
ATOM 1555 C C . TYR A 1 201 ? -13.953 -0.944 -0.304 1.00 98.56 201 TYR A C 1
ATOM 1557 O O . TYR A 1 201 ? -15.022 -0.735 -0.883 1.00 98.56 201 TYR A O 1
ATOM 1565 N N . ARG A 1 202 ? -13.519 -0.150 0.675 1.00 97.56 202 ARG A N 1
ATOM 1566 C CA . ARG A 1 202 ? -14.320 0.943 1.228 1.00 97.56 202 ARG A CA 1
ATOM 1567 C C . ARG A 1 202 ? -14.644 1.994 0.169 1.00 97.56 202 ARG A C 1
ATOM 1569 O O . ARG A 1 202 ? -15.795 2.416 0.006 1.00 97.56 202 ARG A O 1
ATOM 1576 N N . TYR A 1 203 ? -13.638 2.438 -0.582 1.00 96.81 203 TYR A N 1
ATOM 1577 C CA . TYR A 1 203 ? -13.792 3.625 -1.419 1.00 96.81 203 TYR A CA 1
ATOM 1578 C C . TYR A 1 203 ? -14.078 3.318 -2.884 1.00 96.81 203 TYR A C 1
ATOM 1580 O O . TYR A 1 203 ? -14.828 4.077 -3.505 1.00 96.81 203 TYR A O 1
ATOM 1588 N N . SER A 1 204 ? -13.542 2.229 -3.440 1.00 97.06 204 SER A N 1
ATOM 1589 C CA . SER A 1 204 ? -13.451 2.059 -4.899 1.00 97.06 204 SER A CA 1
ATOM 1590 C C . SER A 1 204 ? -14.127 0.798 -5.437 1.00 97.06 204 SER A C 1
ATOM 1592 O O . SER A 1 204 ? -14.886 0.899 -6.400 1.00 97.06 204 SER A O 1
ATOM 1594 N N . TYR A 1 205 ? -13.916 -0.357 -4.807 1.00 97.94 205 TYR A N 1
ATOM 1595 C CA . TYR A 1 205 ? -14.382 -1.654 -5.289 1.00 97.94 205 TYR A CA 1
ATOM 1596 C C . TYR A 1 205 ? -15.735 -2.024 -4.664 1.00 97.94 205 TYR A C 1
ATOM 1598 O O . TYR A 1 205 ? -15.819 -2.737 -3.666 1.00 97.94 205 TYR A O 1
ATOM 1606 N N . LYS A 1 206 ? -16.814 -1.479 -5.234 1.00 95.88 206 LYS A N 1
ATOM 1607 C CA . LYS A 1 206 ? -18.156 -1.495 -4.625 1.00 95.88 206 LYS A CA 1
ATOM 1608 C C . LYS A 1 206 ? -18.735 -2.890 -4.434 1.00 95.88 206 LYS A C 1
ATOM 1610 O O . LYS A 1 206 ? -19.448 -3.113 -3.463 1.00 95.88 206 LYS A O 1
ATOM 1615 N N . GLU A 1 207 ? -18.380 -3.819 -5.306 1.00 97.31 207 GLU A N 1
ATOM 1616 C CA . GLU A 1 207 ? -18.755 -5.227 -5.240 1.00 97.31 207 GLU A CA 1
ATOM 1617 C C . GLU A 1 207 ? -18.239 -5.912 -3.966 1.00 97.31 207 GLU A C 1
ATOM 1619 O O . GLU A 1 207 ? -18.846 -6.878 -3.511 1.00 97.31 207 GLU A O 1
ATOM 1624 N N . LYS A 1 208 ? -17.157 -5.394 -3.369 1.00 96.69 208 LYS A N 1
ATOM 1625 C CA . LYS A 1 208 ? -16.523 -5.925 -2.155 1.00 96.69 208 LYS A CA 1
ATOM 1626 C C . LYS A 1 208 ? -16.550 -4.958 -0.973 1.00 96.69 208 LYS A C 1
ATOM 1628 O O . LYS A 1 208 ? -15.857 -5.179 0.011 1.00 96.69 208 LYS A O 1
ATOM 1633 N N . ALA A 1 209 ? -17.379 -3.913 -1.021 1.00 96.19 209 ALA A N 1
ATOM 1634 C CA . ALA A 1 209 ? -17.439 -2.906 0.043 1.00 96.19 209 ALA A CA 1
ATOM 1635 C C . ALA A 1 209 ? -17.773 -3.487 1.430 1.00 96.19 209 ALA A C 1
ATOM 1637 O O . ALA A 1 209 ? -17.317 -2.947 2.432 1.00 96.19 209 ALA A O 1
ATOM 1638 N N . ALA A 1 210 ? -18.522 -4.592 1.481 1.00 95.88 210 ALA A N 1
ATOM 1639 C CA . ALA A 1 210 ? -18.865 -5.295 2.717 1.00 95.88 210 ALA A CA 1
ATOM 1640 C C . ALA A 1 210 ? -17.690 -6.053 3.365 1.00 95.88 210 ALA A C 1
ATOM 1642 O O . ALA A 1 210 ? -17.866 -6.567 4.454 1.00 95.88 210 ALA A O 1
ATOM 1643 N N . LEU A 1 211 ? -16.531 -6.142 2.699 1.00 95.88 211 LEU A N 1
ATOM 1644 C CA . LEU A 1 211 ? -15.326 -6.814 3.206 1.00 95.88 211 LEU A CA 1
ATOM 1645 C C . LEU A 1 211 ? -14.291 -5.818 3.758 1.00 95.88 211 LEU A C 1
ATOM 1647 O O . LEU A 1 211 ? -13.132 -6.174 3.975 1.00 95.88 211 LEU A O 1
ATOM 1651 N N . ALA A 1 212 ? -14.650 -4.535 3.877 1.00 96.50 212 ALA A N 1
ATOM 1652 C CA . ALA A 1 212 ? -13.701 -3.481 4.220 1.00 96.50 212 ALA A CA 1
ATOM 1653 C C . ALA A 1 212 ? -13.157 -3.619 5.653 1.00 96.50 212 ALA A C 1
ATOM 1655 O O . ALA A 1 212 ? -11.979 -3.351 5.879 1.00 96.50 212 ALA A O 1
ATOM 1656 N N . ASP A 1 213 ? -13.978 -4.023 6.616 1.00 96.62 213 ASP A N 1
ATOM 1657 C CA . ASP A 1 213 ? -13.557 -4.388 7.971 1.00 96.62 213 ASP A CA 1
ATOM 1658 C C . ASP A 1 213 ? -12.882 -5.757 8.023 1.00 96.62 213 ASP A C 1
ATOM 1660 O O . ASP A 1 213 ? -11.842 -5.875 8.674 1.00 96.62 213 ASP A O 1
ATOM 1664 N N . ASP A 1 214 ? -13.415 -6.750 7.306 1.00 95.12 214 ASP A N 1
ATOM 1665 C CA . ASP A 1 214 ? -12.903 -8.127 7.305 1.00 95.12 214 ASP A CA 1
ATOM 1666 C C . ASP A 1 214 ? -11.389 -8.197 7.058 1.00 95.12 214 ASP A C 1
ATOM 1668 O O . ASP A 1 214 ? -10.672 -8.881 7.784 1.00 95.12 214 ASP A O 1
ATOM 1672 N N . VAL A 1 215 ? -10.863 -7.433 6.094 1.00 95.06 215 VAL A N 1
ATOM 1673 C CA . VAL A 1 215 ? -9.416 -7.433 5.795 1.00 95.06 215 VAL A CA 1
ATOM 1674 C C . VAL A 1 215 ? -8.555 -6.787 6.878 1.00 95.06 215 VAL A C 1
ATOM 1676 O O . VAL A 1 215 ? -7.394 -7.154 7.036 1.00 95.06 215 VAL A O 1
ATOM 1679 N N . LEU A 1 216 ? -9.093 -5.834 7.643 1.00 96.12 216 LEU A N 1
ATOM 1680 C CA . LEU A 1 216 ? -8.378 -5.278 8.794 1.00 96.12 216 LEU A CA 1
ATOM 1681 C C . LEU A 1 216 ? -8.393 -6.263 9.965 1.00 96.12 216 LEU A C 1
ATOM 1683 O O . LEU A 1 216 ? -7.408 -6.357 10.692 1.00 96.12 216 LEU A O 1
ATOM 1687 N N . ILE A 1 217 ? -9.497 -6.996 10.139 1.00 94.19 217 ILE A N 1
ATOM 1688 C CA . ILE A 1 217 ? -9.615 -8.065 11.135 1.00 94.19 217 ILE A CA 1
ATOM 1689 C C . ILE A 1 217 ? -8.634 -9.194 10.805 1.00 94.19 217 ILE A C 1
ATOM 1691 O O . ILE A 1 217 ? -7.914 -9.629 11.696 1.00 94.19 217 ILE A O 1
ATOM 1695 N N . GLU A 1 218 ? -8.543 -9.598 9.537 1.00 90.44 218 GLU A N 1
ATOM 1696 C CA . GLU A 1 218 ? -7.558 -10.567 9.040 1.00 90.44 218 GLU A CA 1
ATOM 1697 C C . GLU A 1 218 ? -6.122 -10.153 9.396 1.00 90.44 218 GLU A C 1
ATOM 1699 O O . GLU A 1 218 ? -5.366 -10.952 9.941 1.00 90.44 218 GLU A O 1
ATOM 1704 N N . GLY A 1 219 ? -5.748 -8.889 9.169 1.00 90.62 219 GLY A N 1
ATOM 1705 C CA . GLY A 1 219 ? -4.425 -8.402 9.566 1.00 90.62 219 GLY A CA 1
ATOM 1706 C C . GLY A 1 219 ? -4.208 -8.393 11.082 1.00 90.62 219 GLY A C 1
ATOM 1707 O O . GLY A 1 219 ? -3.134 -8.752 11.552 1.00 90.62 219 GLY A O 1
ATOM 1708 N N . LEU A 1 220 ? -5.234 -8.052 11.867 1.00 91.44 220 LEU A N 1
ATOM 1709 C CA . LEU A 1 220 ? -5.172 -8.062 13.335 1.00 91.44 220 LEU A CA 1
ATOM 1710 C C . LEU A 1 220 ? -5.112 -9.468 13.943 1.00 91.44 220 LEU A C 1
ATOM 1712 O O . LEU A 1 220 ? -4.742 -9.594 15.106 1.00 91.44 220 LEU A O 1
ATOM 1716 N N . VAL A 1 221 ? -5.473 -10.510 13.198 1.00 88.56 221 VAL A N 1
ATOM 1717 C CA . VAL A 1 221 ? -5.266 -11.899 13.627 1.00 88.56 221 VAL A CA 1
ATOM 1718 C C . VAL A 1 221 ? -3.767 -12.224 13.670 1.00 88.56 221 VAL A C 1
ATOM 1720 O O . VAL A 1 221 ? -3.301 -12.843 14.622 1.00 88.56 221 VAL A O 1
ATOM 1723 N N . LEU A 1 222 ? -2.994 -11.747 12.687 1.00 84.44 222 LEU A N 1
ATOM 1724 C CA . LEU A 1 222 ? -1.543 -11.964 12.621 1.00 84.44 222 LEU A CA 1
ATOM 1725 C C . LEU A 1 222 ? -0.723 -10.902 13.355 1.00 84.44 222 LEU A C 1
ATOM 1727 O O . LEU A 1 222 ? 0.337 -11.205 13.896 1.00 84.44 222 LEU A O 1
ATOM 1731 N N . GLU A 1 223 ? -1.224 -9.671 13.429 1.00 87.56 223 GLU A N 1
ATOM 1732 C CA . GLU A 1 223 ? -0.594 -8.575 14.161 1.00 87.56 223 GLU A CA 1
ATOM 1733 C C . GLU A 1 223 ? -1.550 -8.001 15.232 1.00 87.56 223 GLU A C 1
ATOM 1735 O O . GLU A 1 223 ? -2.028 -6.867 15.097 1.00 87.56 223 GLU A O 1
ATOM 1740 N N . PRO A 1 224 ? -1.838 -8.733 16.334 1.00 90.19 224 PRO A N 1
ATOM 1741 C CA . PRO A 1 224 ? -2.870 -8.351 17.305 1.00 90.19 224 PRO A CA 1
ATOM 1742 C C . PRO A 1 224 ? -2.620 -7.053 18.059 1.00 90.19 224 PRO A C 1
ATOM 1744 O O . PRO A 1 224 ? -3.525 -6.574 18.734 1.00 90.19 224 PRO A O 1
ATOM 1747 N N . GLU A 1 225 ? -1.416 -6.488 17.974 1.00 93.25 225 GLU A N 1
ATOM 1748 C CA . GLU A 1 225 ? -1.052 -5.207 18.583 1.00 93.25 225 GLU A CA 1
ATOM 1749 C C . GLU A 1 225 ? -0.836 -4.087 17.556 1.00 93.25 225 GLU A C 1
ATOM 1751 O O . GLU A 1 225 ? -0.377 -2.999 17.909 1.00 93.25 225 GLU A O 1
ATOM 1756 N N . ASN A 1 226 ? -1.186 -4.307 16.284 1.00 93.62 226 ASN A N 1
ATOM 1757 C CA . ASN A 1 226 ? -1.007 -3.297 15.252 1.00 93.62 226 ASN A CA 1
ATOM 1758 C C . ASN A 1 226 ? -1.954 -2.105 15.460 1.00 93.62 226 ASN A C 1
ATOM 1760 O O . ASN A 1 226 ? -3.126 -2.118 15.068 1.00 93.62 226 ASN A O 1
ATOM 1764 N N . LEU A 1 227 ? -1.418 -1.036 16.055 1.00 95.31 227 LEU A N 1
ATOM 1765 C CA . LEU A 1 227 ? -2.142 0.207 16.323 1.00 95.31 227 LEU A CA 1
ATOM 1766 C C . LEU A 1 227 ? -2.773 0.800 15.061 1.00 95.31 227 LEU A C 1
ATOM 1768 O O . LEU A 1 227 ? -3.861 1.369 15.132 1.00 95.31 227 LEU A O 1
ATOM 1772 N N . TYR A 1 228 ? -2.115 0.671 13.909 1.00 93.56 228 TYR A N 1
ATOM 1773 C CA . TYR A 1 228 ? -2.587 1.275 12.672 1.00 93.56 228 TYR A CA 1
ATOM 1774 C C . TYR A 1 228 ? -3.842 0.565 12.150 1.00 93.56 228 TYR A C 1
ATOM 1776 O O . TYR A 1 228 ? -4.836 1.223 11.825 1.00 93.56 228 TYR A O 1
ATOM 1784 N N . LEU A 1 229 ? -3.841 -0.772 12.148 1.00 96.81 229 LEU A N 1
ATOM 1785 C CA . LEU A 1 229 ? -5.016 -1.570 11.792 1.00 96.81 229 LEU A CA 1
ATOM 1786 C C . LEU A 1 229 ? -6.160 -1.354 12.794 1.00 96.81 229 LEU A C 1
ATOM 1788 O O . LEU A 1 229 ? -7.294 -1.114 12.377 1.00 96.81 229 LEU A O 1
ATOM 1792 N N . MET A 1 230 ? -5.871 -1.333 14.104 1.00 97.94 230 MET A N 1
ATOM 1793 C CA . MET A 1 230 ? -6.890 -1.088 15.137 1.00 97.94 230 MET A CA 1
ATOM 1794 C C . MET A 1 230 ? -7.570 0.270 14.986 1.00 97.94 230 MET A C 1
ATOM 1796 O O . MET A 1 230 ? -8.796 0.358 15.023 1.00 97.94 230 MET A O 1
ATOM 1800 N N . VAL A 1 231 ? -6.785 1.340 14.833 1.00 97.62 231 VAL A N 1
ATOM 1801 C CA . VAL A 1 231 ? -7.318 2.705 14.734 1.00 97.62 231 VAL A CA 1
ATOM 1802 C C . VAL A 1 231 ? -8.097 2.891 13.438 1.00 97.62 231 VAL A C 1
ATOM 1804 O O . VAL A 1 231 ? -9.150 3.531 13.451 1.00 97.62 231 VAL A O 1
ATOM 1807 N N . THR A 1 232 ? -7.634 2.293 12.338 1.00 98.06 232 THR A N 1
ATOM 1808 C CA . THR A 1 232 ? -8.348 2.327 11.054 1.00 98.06 232 THR A CA 1
ATOM 1809 C C . THR A 1 232 ? -9.687 1.598 11.150 1.00 98.06 232 THR A C 1
ATOM 1811 O O . THR A 1 232 ? -10.711 2.151 10.745 1.00 98.06 232 THR A O 1
ATOM 1814 N N . LEU A 1 233 ? -9.714 0.408 11.758 1.00 98.38 233 LEU A N 1
ATOM 1815 C CA . LEU A 1 233 ? -10.936 -0.372 11.954 1.00 98.38 233 LEU A CA 1
ATOM 1816 C C . LEU A 1 233 ? -11.924 0.338 12.893 1.00 98.38 233 LEU A C 1
ATOM 1818 O O . LEU A 1 233 ? -13.116 0.423 12.601 1.00 98.38 233 LEU A O 1
ATOM 1822 N N . ALA A 1 234 ? -11.432 0.926 13.985 1.00 98.25 234 ALA A N 1
ATOM 1823 C CA . ALA A 1 234 ? -12.251 1.716 14.901 1.00 98.25 234 ALA A CA 1
ATOM 1824 C C . ALA A 1 234 ? -12.875 2.942 14.214 1.00 98.25 234 ALA A C 1
ATOM 1826 O O . ALA A 1 234 ? -14.068 3.214 14.376 1.00 98.25 234 ALA A O 1
ATOM 1827 N N . ALA A 1 235 ? -12.081 3.666 13.416 1.00 97.44 235 ALA A N 1
ATOM 1828 C CA . ALA A 1 235 ? -12.552 4.810 12.645 1.00 97.44 235 ALA A CA 1
ATOM 1829 C C . ALA A 1 235 ? -13.582 4.398 11.587 1.00 97.44 235 ALA A C 1
ATOM 1831 O O . ALA A 1 235 ? -14.576 5.098 11.407 1.00 97.44 235 ALA A O 1
ATOM 1832 N N . TYR A 1 236 ? -13.377 3.255 10.926 1.00 97.69 236 TYR A N 1
ATOM 1833 C CA . TYR A 1 236 ? -14.349 2.695 9.995 1.00 97.69 236 TYR A CA 1
ATOM 1834 C C . TYR A 1 236 ? -15.686 2.406 10.686 1.00 97.69 236 TYR A C 1
ATOM 1836 O O . TYR A 1 236 ? -16.704 2.957 10.275 1.00 97.69 236 TYR A O 1
ATOM 1844 N N . TYR A 1 237 ? -15.684 1.664 11.797 1.00 98.38 237 TYR A N 1
ATOM 1845 C CA . TYR A 1 237 ? -16.909 1.385 12.549 1.00 98.38 237 TYR A CA 1
ATOM 1846 C C . TYR A 1 237 ? -17.607 2.649 13.049 1.00 98.38 237 TYR A C 1
ATOM 1848 O O . TYR A 1 237 ? -18.831 2.744 12.988 1.00 98.38 237 TYR A O 1
ATOM 1856 N N . ARG A 1 238 ? -16.854 3.657 13.506 1.00 97.62 238 ARG A N 1
ATOM 1857 C CA . ARG A 1 238 ? -17.432 4.952 13.887 1.00 97.62 238 ARG A CA 1
ATOM 1858 C C . ARG A 1 238 ? -18.174 5.585 12.712 1.00 97.62 238 ARG A C 1
ATOM 1860 O O . ARG A 1 238 ? -19.285 6.077 12.898 1.00 97.62 238 ARG A O 1
ATOM 1867 N N . ASP A 1 239 ? -17.547 5.606 11.540 1.00 96.06 239 ASP A N 1
ATOM 1868 C CA . ASP A 1 239 ? -18.091 6.251 10.346 1.00 96.06 239 ASP A CA 1
ATOM 1869 C C . ASP A 1 239 ? -19.338 5.518 9.812 1.00 96.06 239 ASP A C 1
ATOM 1871 O O . ASP A 1 239 ? -20.253 6.174 9.317 1.00 96.06 239 ASP A O 1
ATOM 1875 N N . GLU A 1 240 ? -19.414 4.194 9.988 1.00 96.19 240 GLU A N 1
ATOM 1876 C CA . GLU A 1 240 ? -20.606 3.377 9.694 1.00 96.19 240 GLU A CA 1
ATOM 1877 C C . GLU A 1 240 ? -21.688 3.458 10.796 1.00 96.19 240 GLU A C 1
ATOM 1879 O O . GLU A 1 240 ? -22.807 2.979 10.623 1.00 96.19 240 GLU A O 1
ATOM 1884 N N . GLY A 1 241 ? -21.398 4.106 11.931 1.00 96.62 241 GLY A N 1
ATOM 1885 C CA . GLY A 1 241 ? -22.320 4.244 13.065 1.00 96.62 241 GLY A CA 1
ATOM 1886 C C . GLY A 1 241 ? -22.299 3.079 14.063 1.00 96.62 241 GLY A C 1
ATOM 1887 O O . GLY A 1 241 ? -23.030 3.114 15.057 1.00 96.62 241 GLY A O 1
ATOM 1888 N N . GLU A 1 242 ? -21.416 2.101 13.867 1.00 97.56 242 GLU A N 1
ATOM 1889 C CA . GLU A 1 242 ? -21.180 0.936 14.727 1.00 97.56 242 GLU A CA 1
ATOM 1890 C C . GLU A 1 242 ? -20.354 1.307 15.974 1.00 97.56 242 GLU A C 1
ATOM 1892 O O . GLU A 1 242 ? -19.216 0.882 16.192 1.00 97.56 242 GLU A O 1
ATOM 1897 N N . LYS A 1 243 ? -20.943 2.145 16.834 1.00 97.75 243 LYS A N 1
ATOM 1898 C CA . LYS A 1 243 ? -20.274 2.747 18.003 1.00 97.75 243 LYS A CA 1
ATOM 1899 C C . LYS A 1 243 ? -19.703 1.733 18.992 1.00 97.75 243 LYS A C 1
ATOM 1901 O O . LYS A 1 243 ? -18.686 2.017 19.622 1.00 97.75 243 LYS A O 1
ATOM 1906 N N . THR A 1 244 ? -20.351 0.578 19.149 1.00 98.06 244 THR A N 1
ATOM 1907 C CA . THR A 1 244 ? -19.886 -0.476 20.062 1.00 98.06 244 THR A CA 1
ATOM 1908 C C . THR A 1 244 ? -18.544 -1.034 19.595 1.00 98.06 244 THR A C 1
ATOM 1910 O O . THR A 1 244 ? -17.587 -1.021 20.365 1.00 98.06 244 THR A O 1
ATOM 1913 N N . ASN A 1 245 ? -18.439 -1.425 18.321 1.00 96.88 245 ASN A N 1
ATOM 1914 C CA . ASN A 1 245 ? -17.195 -1.953 17.761 1.00 96.88 245 ASN A CA 1
ATOM 1915 C C . ASN A 1 245 ? -16.111 -0.873 17.693 1.00 96.88 245 ASN A C 1
ATOM 1917 O O . ASN A 1 245 ? -14.965 -1.125 18.065 1.00 96.88 245 ASN A O 1
ATOM 1921 N N . ALA A 1 246 ? -16.476 0.357 17.311 1.00 98.31 246 ALA A N 1
ATOM 1922 C CA . ALA A 1 246 ? -15.551 1.488 17.328 1.00 98.31 246 ALA A CA 1
ATOM 1923 C C . ALA A 1 246 ? -14.912 1.678 18.713 1.00 98.31 246 ALA A C 1
ATOM 1925 O O . ALA A 1 246 ? -13.691 1.787 18.832 1.00 98.31 246 ALA A O 1
ATOM 1926 N N . ARG A 1 247 ? -15.732 1.653 19.775 1.00 98.62 247 ARG A N 1
ATOM 1927 C CA . ARG A 1 247 ? -15.265 1.754 21.163 1.00 98.62 247 ARG A CA 1
ATOM 1928 C C . ARG A 1 247 ? -14.300 0.626 21.510 1.00 98.62 247 ARG A C 1
ATOM 1930 O O . ARG A 1 247 ? -13.227 0.911 22.032 1.00 98.62 247 ARG A O 1
ATOM 1937 N N . THR A 1 248 ? -14.641 -0.619 21.175 1.00 98.12 248 THR A N 1
ATOM 1938 C CA . THR A 1 248 ? -13.794 -1.789 21.448 1.00 98.12 248 THR A CA 1
ATOM 1939 C C . THR A 1 248 ? -12.382 -1.625 20.886 1.00 98.12 248 THR A C 1
ATOM 1941 O O . THR A 1 248 ? -11.408 -1.813 21.616 1.00 98.12 248 THR A O 1
ATOM 1944 N N . TYR A 1 249 ? -12.241 -1.257 19.612 1.00 98.00 249 TYR A N 1
ATOM 1945 C CA . TYR A 1 249 ? -10.917 -1.152 18.990 1.00 98.00 249 TYR A CA 1
ATOM 1946 C C . TYR A 1 249 ? -10.148 0.103 19.423 1.00 98.00 249 TYR A C 1
ATOM 1948 O O . TYR A 1 249 ? -8.935 0.022 19.623 1.00 98.00 249 TYR A O 1
ATOM 1956 N N . TYR A 1 250 ? -10.822 1.231 19.676 1.00 98.50 250 TYR A N 1
ATOM 1957 C CA . TYR A 1 250 ? -10.160 2.398 20.268 1.00 98.50 250 TYR A CA 1
ATOM 1958 C C . TYR A 1 250 ? -9.661 2.137 21.696 1.00 98.50 250 TYR A C 1
ATOM 1960 O O . TYR A 1 250 ? -8.578 2.597 22.049 1.00 98.50 250 TYR A O 1
ATOM 1968 N N . GLU A 1 251 ? -10.398 1.386 22.520 1.00 98.44 251 GLU A N 1
ATOM 1969 C CA . GLU A 1 251 ? -9.964 1.024 23.878 1.00 98.44 251 GLU A CA 1
ATOM 1970 C C . GLU A 1 251 ? -8.760 0.066 23.866 1.00 98.44 251 GLU A C 1
ATOM 1972 O O . GLU A 1 251 ? -7.826 0.240 24.658 1.00 98.44 251 GLU A O 1
ATOM 1977 N N . LYS A 1 252 ? -8.728 -0.893 22.928 1.00 98.06 252 LYS A N 1
ATOM 1978 C CA . LYS A 1 252 ? -7.548 -1.743 22.687 1.00 98.06 252 LYS A CA 1
ATOM 1979 C C . LYS A 1 252 ? -6.328 -0.902 22.295 1.00 98.06 252 LYS A C 1
ATOM 1981 O O . LYS A 1 252 ? -5.296 -0.981 22.962 1.00 98.06 252 LYS A O 1
ATOM 1986 N N . ALA A 1 253 ? -6.471 -0.025 21.299 1.00 97.94 253 ALA A N 1
ATOM 1987 C CA . ALA A 1 253 ? -5.398 0.874 20.874 1.00 97.94 253 ALA A CA 1
ATOM 1988 C C . ALA A 1 253 ? -4.934 1.806 22.009 1.00 97.94 253 ALA A C 1
ATOM 1990 O O . ALA A 1 253 ? -3.739 2.042 22.176 1.00 97.94 253 ALA A O 1
ATOM 1991 N N . LEU A 1 254 ? -5.858 2.299 22.845 1.00 98.19 254 LEU A N 1
ATOM 1992 C CA . LEU A 1 254 ? -5.536 3.165 23.984 1.00 98.19 254 LEU A CA 1
ATOM 1993 C C . LEU A 1 254 ? -4.729 2.424 25.051 1.00 98.19 254 LEU A C 1
ATOM 1995 O O . LEU A 1 254 ? -3.863 3.020 25.690 1.00 98.19 254 LEU A O 1
ATOM 1999 N N . THR A 1 255 ? -5.001 1.135 25.245 1.00 98.31 255 THR A N 1
ATOM 2000 C CA . THR A 1 255 ? -4.264 0.291 26.194 1.00 98.31 255 THR A CA 1
ATOM 2001 C C . THR A 1 255 ? -2.805 0.155 25.768 1.00 98.31 255 THR A C 1
ATOM 2003 O O . THR A 1 255 ? -1.908 0.375 26.584 1.00 98.31 255 THR A O 1
ATOM 2006 N N . ILE A 1 256 ? -2.568 -0.101 24.479 1.00 96.88 256 ILE A N 1
ATOM 2007 C CA . ILE A 1 256 ? -1.223 -0.165 23.892 1.00 96.88 256 ILE A CA 1
ATOM 2008 C C . ILE A 1 256 ? -0.538 1.207 23.972 1.00 96.88 256 ILE A C 1
ATOM 2010 O O . ILE A 1 256 ? 0.556 1.322 24.516 1.00 96.88 256 ILE A O 1
ATOM 2014 N N . ALA A 1 257 ? -1.215 2.285 23.565 1.00 97.12 257 ALA A N 1
ATOM 2015 C CA . ALA A 1 257 ? -0.658 3.638 23.635 1.00 97.12 257 ALA A CA 1
ATOM 2016 C C . ALA A 1 257 ? -0.273 4.057 25.070 1.00 97.12 257 ALA A C 1
ATOM 2018 O O . ALA A 1 257 ? 0.697 4.793 25.267 1.00 97.12 257 ALA A O 1
ATOM 2019 N N . LYS A 1 258 ? -1.019 3.598 26.088 1.00 97.62 258 LYS A N 1
ATOM 2020 C CA . LYS A 1 258 ? -0.694 3.793 27.514 1.00 97.62 258 LYS A CA 1
ATOM 2021 C C . LYS A 1 258 ? 0.536 3.010 27.939 1.00 97.62 258 LYS A C 1
ATOM 2023 O O . LYS A 1 258 ? 1.405 3.588 28.590 1.00 97.62 258 LYS A O 1
ATOM 2028 N N . ARG A 1 259 ? 0.610 1.731 27.565 1.00 97.38 259 ARG A N 1
ATOM 2029 C CA . ARG A 1 259 ? 1.770 0.868 27.821 1.00 97.38 259 ARG A CA 1
ATOM 2030 C C . ARG A 1 259 ? 3.049 1.473 27.239 1.00 97.38 259 ARG A C 1
ATOM 2032 O O . ARG A 1 259 ? 4.057 1.530 27.935 1.00 97.38 259 ARG A O 1
ATOM 2039 N N . ASP A 1 260 ? 2.967 1.985 26.016 1.00 96.38 260 ASP A N 1
ATOM 2040 C CA . ASP A 1 260 ? 4.122 2.488 25.266 1.00 96.38 260 ASP A CA 1
ATOM 2041 C C . ASP A 1 260 ? 4.470 3.948 25.619 1.00 96.38 260 ASP A C 1
ATOM 2043 O O . ASP A 1 260 ? 5.470 4.499 25.158 1.00 96.38 260 ASP A O 1
ATOM 2047 N N . GLY A 1 261 ? 3.654 4.606 26.452 1.00 96.75 261 GLY A N 1
ATOM 2048 C CA . GLY A 1 261 ? 3.869 5.993 26.865 1.00 96.75 261 GLY A CA 1
ATOM 2049 C C . GLY A 1 261 ? 3.618 7.030 25.762 1.00 96.75 261 GLY A C 1
ATOM 2050 O O . GLY A 1 261 ? 4.019 8.188 25.915 1.00 96.75 261 GLY A O 1
ATOM 2051 N N . ASP A 1 262 ? 2.932 6.665 24.673 1.00 96.81 262 ASP A N 1
ATOM 2052 C CA . ASP A 1 262 ? 2.576 7.592 23.594 1.00 96.81 262 ASP A CA 1
ATOM 2053 C C . 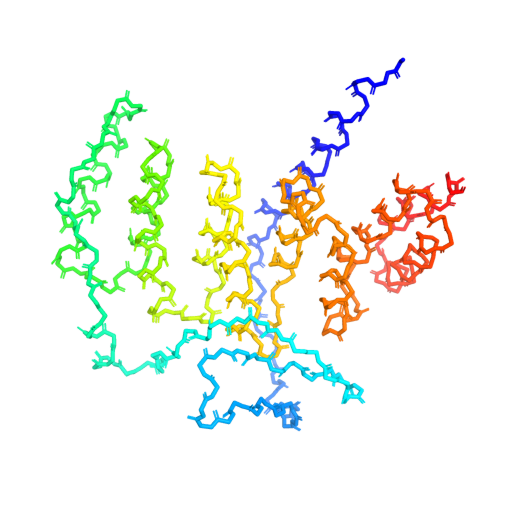ASP A 1 262 ? 1.415 8.505 24.012 1.00 96.81 262 ASP A C 1
ATOM 2055 O O . ASP A 1 262 ? 0.246 8.316 23.671 1.00 96.81 262 ASP A O 1
ATOM 2059 N N . THR A 1 263 ? 1.756 9.541 24.774 1.00 97.31 263 THR A N 1
ATOM 2060 C CA . THR A 1 263 ? 0.797 10.531 25.285 1.00 97.31 263 THR A CA 1
ATOM 2061 C C . THR A 1 263 ? 0.029 11.270 24.185 1.00 97.31 263 THR A C 1
ATOM 2063 O O . THR A 1 263 ? -1.093 11.718 24.427 1.00 97.31 263 THR A O 1
ATOM 2066 N N . LYS A 1 264 ? 0.591 11.396 22.973 1.00 96.50 264 LYS A N 1
ATOM 2067 C CA . LYS A 1 264 ? -0.088 12.060 21.851 1.00 96.50 264 LYS A CA 1
ATOM 2068 C C . LYS A 1 264 ? -1.178 11.165 21.284 1.00 96.50 264 LYS A C 1
ATOM 2070 O O . LYS A 1 264 ? -2.302 11.633 21.096 1.00 96.50 264 LYS A O 1
ATOM 2075 N N . LEU A 1 265 ? -0.858 9.894 21.045 1.00 94.69 265 LEU A N 1
ATOM 2076 C CA . LEU A 1 265 ? -1.835 8.922 20.573 1.00 94.69 265 LEU A CA 1
ATOM 2077 C C . LEU A 1 265 ? -2.932 8.698 21.619 1.00 94.69 265 LEU A C 1
ATOM 2079 O O . LEU A 1 265 ? -4.107 8.729 21.267 1.00 94.69 265 LEU A O 1
ATOM 2083 N N . GLN A 1 266 ? -2.577 8.594 22.904 1.00 97.19 266 GLN A N 1
ATOM 2084 C CA . GLN A 1 266 ? -3.552 8.501 23.999 1.00 97.19 266 GLN A CA 1
ATOM 2085 C C . GLN A 1 266 ? -4.579 9.640 23.955 1.00 97.19 266 GLN A C 1
ATOM 2087 O O . GLN A 1 266 ? -5.779 9.381 23.910 1.00 97.19 266 GLN A O 1
ATOM 2092 N N . ALA A 1 267 ? -4.116 10.894 23.896 1.00 96.94 267 ALA A N 1
ATOM 2093 C CA . ALA A 1 267 ? -5.002 12.055 23.853 1.00 96.94 267 ALA A CA 1
ATOM 2094 C C . ALA A 1 267 ? -5.903 12.063 22.602 1.00 96.94 267 ALA A C 1
ATOM 2096 O O . ALA A 1 267 ? -7.059 12.485 22.674 1.00 96.94 267 ALA A O 1
ATOM 2097 N N . SER A 1 268 ? -5.394 11.589 21.458 1.00 96.62 268 SER A N 1
ATOM 2098 C CA . SER A 1 268 ? -6.194 11.440 20.237 1.00 96.62 268 SER A CA 1
ATOM 2099 C C . SER A 1 268 ? -7.296 10.392 20.408 1.00 96.62 268 SER A C 1
ATOM 2101 O O . SER A 1 268 ? -8.454 10.672 20.107 1.00 96.62 268 SER A O 1
ATOM 2103 N N . LEU A 1 269 ? -6.959 9.217 20.942 1.00 97.19 269 LEU A N 1
ATOM 2104 C CA . LEU A 1 269 ? -7.899 8.111 21.140 1.00 97.19 269 LEU A CA 1
ATOM 2105 C C . LEU A 1 269 ? -8.971 8.443 22.185 1.00 97.19 269 LEU A C 1
ATOM 2107 O O . LEU A 1 269 ? -10.144 8.139 21.988 1.00 97.19 269 LEU A O 1
ATOM 2111 N N . GLU A 1 270 ? -8.602 9.117 23.277 1.00 97.88 270 GLU A N 1
ATOM 2112 C CA . GLU A 1 270 ? -9.552 9.583 24.296 1.00 97.88 270 GLU A CA 1
ATOM 2113 C C . GLU A 1 270 ? -10.540 10.604 23.723 1.00 97.88 270 GLU A C 1
ATOM 2115 O O . GLU A 1 270 ? -11.738 10.561 24.025 1.00 97.88 270 GLU A O 1
ATOM 2120 N N . LYS A 1 271 ? -10.061 11.490 22.843 1.00 96.94 271 LYS A N 1
ATOM 2121 C CA . LYS A 1 271 ? -10.927 12.411 22.110 1.00 96.94 271 LYS A CA 1
ATOM 2122 C C . LYS A 1 271 ? -11.893 11.648 21.206 1.00 96.94 271 LYS A C 1
ATOM 2124 O O . LYS A 1 271 ? -13.089 11.921 21.282 1.00 96.94 271 LYS A O 1
ATOM 2129 N N . ASP A 1 272 ? -11.414 10.699 20.404 1.00 94.31 272 ASP A N 1
ATOM 2130 C CA . ASP A 1 272 ? -12.274 9.901 19.521 1.00 94.31 272 ASP A CA 1
ATOM 2131 C C . ASP A 1 272 ? -13.344 9.138 20.325 1.00 94.31 272 ASP A C 1
ATOM 2133 O O . ASP A 1 272 ? -14.535 9.240 20.020 1.00 94.31 272 ASP A O 1
ATOM 2137 N N . LEU A 1 273 ? -12.960 8.496 21.433 1.00 97.19 273 LEU A N 1
ATOM 2138 C CA . LEU A 1 273 ? -13.869 7.785 22.345 1.00 97.19 273 LEU A CA 1
ATOM 2139 C C . LEU A 1 273 ? -14.958 8.673 22.960 1.00 97.19 273 LEU A C 1
ATOM 2141 O O . LEU A 1 273 ? -16.071 8.197 23.197 1.00 97.19 273 LEU A O 1
ATOM 2145 N N . SER A 1 274 ? -14.656 9.947 23.227 1.00 96.25 274 SER A N 1
ATOM 2146 C CA . SER A 1 274 ? -15.626 10.914 23.763 1.00 96.25 274 SER A CA 1
ATOM 2147 C C . SER A 1 274 ? -16.700 11.333 22.751 1.00 96.25 274 SER A C 1
ATOM 2149 O O . SER A 1 274 ? -17.722 11.896 23.142 1.00 96.25 274 SER A O 1
ATOM 2151 N N . THR A 1 275 ? -16.469 11.072 21.458 1.00 91.69 275 THR A N 1
ATOM 2152 C CA . THR A 1 275 ? -17.380 11.449 20.365 1.00 91.69 275 THR A CA 1
ATOM 2153 C C . THR A 1 275 ? -18.287 10.316 19.883 1.00 91.69 275 THR A C 1
ATOM 2155 O O . THR A 1 275 ? -19.197 10.577 19.094 1.00 91.69 275 THR A O 1
ATOM 2158 N N . LEU A 1 276 ? -18.062 9.086 20.362 1.00 92.50 276 LEU A N 1
ATOM 2159 C CA . LEU A 1 276 ? -18.933 7.929 20.130 1.00 92.50 276 LEU A CA 1
ATOM 2160 C C . LEU A 1 276 ? -20.213 8.040 20.957 1.00 92.50 276 LEU A C 1
ATOM 2162 O O . LEU A 1 276 ? -21.303 8.079 20.343 1.00 92.50 276 LEU A O 1
#

pLDDT: mean 79.91, std 23.98, range [27.55, 98.62]

Solvent-accessible surface area (backbone atoms only — not comparable to full-atom values): 15649 Å² total; per-residue (Å²): 144,73,73,70,62,62,58,51,55,56,51,53,53,52,48,55,54,56,53,50,73,74,62,63,86,65,81,78,75,89,81,77,88,82,89,80,79,82,89,79,84,74,73,81,74,56,100,78,52,69,66,44,42,59,44,66,32,97,86,69,52,75,48,80,39,88,26,56,68,61,74,68,46,54,91,85,44,69,68,56,57,70,70,56,80,74,70,72,70,80,61,89,76,74,58,90,71,45,51,74,67,55,49,50,50,46,54,49,41,40,56,50,41,74,78,44,77,81,47,60,72,51,50,54,50,40,22,52,54,29,44,73,37,66,36,47,71,66,14,39,52,42,26,57,47,49,26,52,62,39,36,62,49,48,67,31,30,49,50,41,14,49,46,22,47,77,73,69,62,37,47,73,63,12,47,49,26,24,38,29,32,39,57,38,27,54,92,63,58,54,67,67,32,32,50,50,46,22,51,39,16,62,75,68,34,70,96,45,34,91,46,24,58,55,38,32,52,56,47,38,58,70,39,75,78,44,53,67,48,30,47,51,48,14,51,49,27,46,74,76,63,42,43,68,61,14,46,54,29,36,54,54,41,36,52,51,26,57,75,73,63,38,64,68,58,30,55,52,41,54,53,55,60,74,72,102

Nearest PDB structures (foldseek):
  6q9i-assembly1_A  TM=7.571E-01  e=5.695E-02  Homo sapiens
  8re6-assembly1_A  TM=7.035E-01  e=5.417E-02  Homo sapiens
  7e6j-assembly1_A  TM=7.344E-01  e=6.296E-02  Homo sapiens
  8re8-assembly1_A  TM=7.251E-01  e=8.090E-02  Homo sapiens
  4rg7-assembly1_B  TM=5.284E-01  e=3.281E-02  Homo sapiens

Secondary structure (DSSP, 8-state):
--SHHHHHHHHHHHHHHHHHHTT-----------TT----------TT-SS-EEEE-TTS-EEEE---------TT-HHHHTTSPPP-TT-----TT--HHHHHHHHHHHHHHTT-TT-HHHHHHHHHHHHHTT-HHHHHHHHHHHHHHSTT-HHHHHHHHHHIIIII--HHHHHHHHHHHHHHHTTS--HHHHHHHHHIIIII-GGGGGGTTHHHHHHHHH-TT-HHHHHHHHHHHHHHT-HHHHHHHHHHHHHHHHHTT-HHHHHHHHHHHHH-

Radius of gyration: 20.95 Å; Cα contacts (8 Å, |Δi|>4): 324; chains: 1; bounding box: 47×52×55 Å

Mean predicted aligned error: 10.85 Å

InterPro domains:
  IPR011990 Tetratricopeptide-like helical domain superfamily [G3DSA:1.25.40.10] (77-273)

Foldseek 3Di:
DPDVVVVVVVVVVVVVVVVVVVPPPPDDDDDDDPPPDPPDFDFPPDPPPQFWTWGAFPVGDTDIFGAGALPDPDVPVPVQLVPQDQPDLVPDADCVVPDPVLVVLLVVLSVVCVVVVPPLVSLQSNLVSCVVSVVLVSSLSSLVSSCNNPVQPLVSLLSNLCCCQPPVLVLVRSLRSLSSQQRSNPPNGDVSSLVSVLCSLCPRVVVRVVCNLVSLVVVCSSVVQPLVSLQVSLVVCVVVVVLVSNLVSLVSSLVSCVVVVVPVSNVVSVVVNVVD

Organism: NCBI:txid1975045